Protein AF-A0A497MCC1-F1 (afdb_monomer_lite)

Radius of gyration: 17.98 Å; chains: 1; bounding box: 47×34×44 Å

Secondary structure (DSSP, 8-state):
-GGGT-EEEGGG----HHHHHIIIIIIIIIIIIIIHHHTT--HHHHHHHHT--HHHHHHHHHHHHHHH-HHHHT-SS-SSS-B-TTS-TTEEEPPPTTHHHHHHHHHHHHHHHH-----EEEEEEEEEEEETTEEEE--SSPPTT-EE-THHHHHHHHHTT-EEEEEEEEEES--S-HHHHHHHHHHHHHHH--TT-SSHHHHHHHHTS-TT---HHHHHTS------------

Sequence (234 aa):
STASGNIIDESFFKPSLTARFLARFWMRVVWGYLLAPLCRLKPETVARLRDYPVEEGARHKEAALRVSGLLQALRAFSEGGLDVVNLPYSYAALPLRDASKIADHIRRRILKETGRSVAVVISDSDKTFSIGPIHLCSRPNPMKGLVGLGLLAYIIGASLRFKARATPVAASGWTGSMDELLDICEVADRVRGYGAGRNIWEAARRFGVGLTSISWELLGRIPHYPVVLVRRVR

pLDDT: mean 94.0, std 4.27, range [59.69, 98.44]

Structure (mmCIF, N/CA/C/O backbone):
data_AF-A0A497MCC1-F1
#
_entry.id   AF-A0A497MCC1-F1
#
loop_
_atom_site.group_PDB
_atom_site.id
_atom_site.type_symbol
_atom_site.label_atom_id
_atom_site.label_alt_id
_atom_site.label_comp_id
_atom_site.label_asym_id
_atom_site.label_entity_id
_atom_site.label_seq_id
_atom_site.pdbx_PDB_ins_code
_atom_site.Cartn_x
_atom_site.Cartn_y
_atom_site.Cartn_z
_atom_site.occupancy
_atom_site.B_iso_or_equiv
_atom_site.auth_seq_id
_atom_site.auth_comp_id
_atom_site.auth_asym_id
_atom_site.auth_atom_id
_atom_site.pdbx_PDB_model_num
ATOM 1 N N . SER A 1 1 ? -7.001 9.541 -0.750 1.00 88.19 1 SER A N 1
ATOM 2 C CA . SER A 1 1 ? -6.056 10.400 -1.487 1.00 88.19 1 SER A CA 1
ATOM 3 C C . SER A 1 1 ? -6.671 11.039 -2.719 1.00 88.19 1 SER A C 1
ATOM 5 O O . SER A 1 1 ? -6.587 12.252 -2.846 1.00 88.19 1 SER A O 1
ATOM 7 N N . THR A 1 2 ? -7.345 10.280 -3.587 1.00 89.94 2 THR A N 1
ATOM 8 C CA . THR A 1 2 ? -7.969 10.817 -4.812 1.00 89.94 2 THR A CA 1
ATOM 9 C C . THR A 1 2 ? -8.971 11.940 -4.541 1.00 89.94 2 THR A C 1
ATOM 11 O O . THR A 1 2 ? -8.845 13.016 -5.109 1.00 89.94 2 THR A O 1
ATOM 14 N N . ALA A 1 3 ? -9.899 11.743 -3.596 1.00 89.88 3 ALA A N 1
ATOM 15 C CA . ALA A 1 3 ? -10.905 12.753 -3.244 1.00 89.88 3 ALA A CA 1
ATOM 16 C C . ALA A 1 3 ? -10.311 14.081 -2.731 1.00 89.88 3 ALA A C 1
ATOM 18 O O . ALA A 1 3 ? -10.955 15.116 -2.827 1.00 89.88 3 ALA A O 1
ATOM 19 N N . SER A 1 4 ? -9.088 14.064 -2.194 1.00 90.62 4 SER A N 1
ATOM 20 C CA . SER A 1 4 ? -8.388 15.264 -1.724 1.00 90.62 4 SER A CA 1
ATOM 21 C C . SER A 1 4 ? -7.427 15.841 -2.770 1.00 90.62 4 SER A C 1
ATOM 23 O O . SER A 1 4 ? -6.568 16.638 -2.408 1.00 90.62 4 SER A O 1
ATOM 25 N N . GLY A 1 5 ? -7.479 15.371 -4.024 1.00 91.56 5 GLY A N 1
ATOM 26 C CA . GLY A 1 5 ? -6.545 15.771 -5.082 1.00 91.56 5 GLY A CA 1
ATOM 27 C C . GLY A 1 5 ? -5.084 15.403 -4.801 1.00 91.56 5 GLY A C 1
ATOM 28 O O . GLY A 1 5 ? -4.182 15.969 -5.407 1.00 91.56 5 GLY A O 1
ATOM 29 N N . ASN A 1 6 ? -4.823 14.474 -3.871 1.00 94.00 6 ASN A N 1
ATOM 30 C CA . ASN A 1 6 ? -3.467 14.089 -3.467 1.00 94.00 6 ASN A CA 1
ATOM 31 C C . ASN A 1 6 ? -2.912 13.034 -4.435 1.00 94.00 6 ASN A C 1
ATOM 33 O O . ASN A 1 6 ? -2.740 11.867 -4.070 1.00 94.00 6 ASN A O 1
ATOM 37 N N . ILE A 1 7 ? -2.726 13.455 -5.683 1.00 95.31 7 ILE A N 1
ATOM 38 C CA . ILE A 1 7 ? -2.282 12.650 -6.820 1.00 95.31 7 ILE A CA 1
ATOM 39 C C . ILE A 1 7 ? -1.101 13.337 -7.512 1.00 95.31 7 ILE A C 1
ATOM 41 O O . ILE A 1 7 ? -0.982 14.560 -7.482 1.00 95.31 7 ILE A O 1
ATOM 45 N N . ILE A 1 8 ? -0.236 12.548 -8.137 1.00 95.56 8 ILE A N 1
ATOM 46 C CA . ILE A 1 8 ? 0.866 13.018 -8.984 1.00 95.56 8 ILE A CA 1
ATOM 47 C C . ILE A 1 8 ? 0.804 12.314 -10.332 1.00 95.56 8 ILE A C 1
ATOM 49 O O . ILE A 1 8 ? 0.255 11.221 -10.421 1.00 95.56 8 ILE A O 1
ATOM 53 N N . ASP A 1 9 ? 1.381 12.922 -11.361 1.00 96.19 9 ASP A N 1
ATOM 54 C CA . ASP A 1 9 ? 1.577 12.282 -12.661 1.00 96.19 9 ASP A CA 1
ATOM 55 C C . ASP A 1 9 ? 3.032 11.820 -12.789 1.00 96.19 9 ASP A C 1
ATOM 57 O O . ASP A 1 9 ? 3.965 12.629 -12.811 1.00 96.19 9 ASP A O 1
ATOM 61 N N . GLU A 1 10 ? 3.228 10.504 -12.845 1.00 96.31 10 GLU A N 1
ATOM 62 C CA . GLU A 1 10 ? 4.543 9.876 -12.920 1.00 96.31 10 GLU A CA 1
ATOM 63 C C . GLU A 1 10 ? 5.251 10.147 -14.257 1.00 96.31 10 GLU A C 1
ATOM 65 O O . GLU A 1 10 ? 6.476 10.028 -14.347 1.00 96.31 10 GLU A O 1
ATOM 70 N N . SER A 1 11 ? 4.518 10.568 -15.295 1.00 94.50 11 SER A N 1
ATOM 71 C CA . SER A 1 11 ? 5.088 10.857 -16.615 1.00 94.50 11 SER A CA 1
ATOM 72 C C . SER A 1 11 ? 6.041 12.058 -16.618 1.00 94.50 11 SER A C 1
ATOM 74 O O . SER A 1 11 ? 6.958 12.099 -17.441 1.00 94.50 11 SER A O 1
ATOM 76 N N . PHE A 1 12 ? 5.903 12.985 -15.663 1.00 94.25 12 PHE A N 1
ATOM 77 C CA . PHE A 1 12 ? 6.792 14.144 -15.526 1.00 94.25 12 PHE A CA 1
ATOM 78 C C . PHE A 1 12 ? 8.128 13.823 -14.847 1.00 94.25 12 PHE A C 1
ATOM 80 O O . PHE A 1 12 ? 9.043 14.652 -14.848 1.00 94.25 12 PHE A O 1
ATOM 87 N N . PHE A 1 13 ? 8.283 12.635 -14.258 1.00 94.81 13 PHE A N 1
ATOM 88 C CA . PHE A 1 13 ? 9.526 12.271 -13.591 1.00 94.81 13 PHE A CA 1
ATOM 89 C C . PHE A 1 13 ? 10.545 11.752 -14.599 1.00 94.81 13 PHE A C 1
ATOM 91 O O . PHE A 1 13 ? 10.345 10.739 -15.266 1.00 94.81 13 PHE A O 1
ATOM 98 N N . LYS A 1 14 ? 11.698 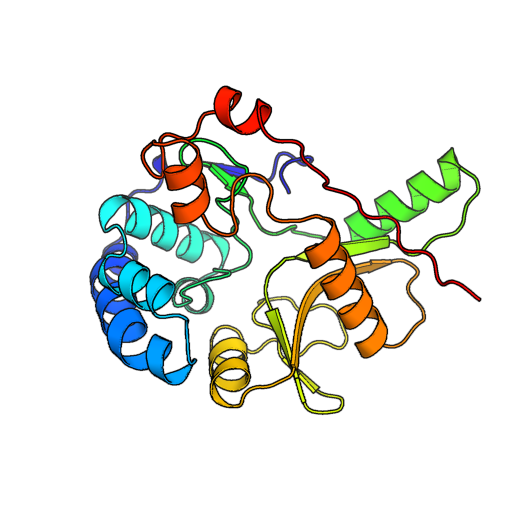12.423 -14.664 1.00 96.75 14 LYS A N 1
ATOM 99 C CA . LYS A 1 14 ? 12.877 11.920 -15.371 1.00 96.75 14 LYS A CA 1
ATOM 100 C C . LYS A 1 14 ? 13.623 10.940 -14.456 1.00 96.75 14 LYS A C 1
ATOM 102 O O . LYS A 1 14 ? 14.156 11.394 -13.442 1.00 96.75 14 LYS A O 1
ATOM 107 N N . PRO A 1 15 ? 13.713 9.638 -14.793 1.00 97.38 15 PRO A N 1
ATOM 108 C CA . PRO A 1 15 ? 14.325 8.665 -13.897 1.00 97.38 15 PRO A CA 1
ATOM 109 C C . PRO A 1 15 ? 15.820 8.914 -13.701 1.00 97.38 15 PRO A C 1
ATOM 111 O O . PRO A 1 15 ? 16.575 9.006 -14.677 1.00 97.38 15 PRO A O 1
ATOM 114 N N . SER A 1 16 ? 16.247 8.972 -12.440 1.00 98.12 16 SER A N 1
ATOM 115 C CA . SER A 1 16 ? 17.656 8.986 -12.051 1.00 98.12 16 SER A CA 1
ATOM 116 C C . SER A 1 16 ? 18.347 7.655 -12.369 1.00 98.12 16 SER A C 1
ATOM 118 O O . SER A 1 16 ? 17.707 6.637 -12.650 1.00 98.12 16 SER A O 1
ATOM 120 N N . LEU A 1 17 ? 19.681 7.636 -12.289 1.00 98.00 17 LEU A N 1
ATOM 121 C CA . LEU A 1 17 ? 20.448 6.388 -12.385 1.00 98.00 17 LEU A CA 1
ATOM 122 C C . LEU A 1 17 ? 20.017 5.385 -11.309 1.00 98.00 17 LEU A C 1
ATOM 124 O O . LEU A 1 17 ? 19.862 4.204 -11.613 1.00 98.00 17 LEU A O 1
ATOM 128 N N . THR A 1 18 ? 19.735 5.864 -10.095 1.00 98.25 18 THR A N 1
ATOM 129 C CA . THR A 1 18 ? 19.208 5.045 -8.999 1.00 98.25 18 THR A CA 1
ATOM 130 C C . THR A 1 18 ? 17.871 4.421 -9.377 1.00 98.25 18 THR A C 1
ATOM 132 O O . THR A 1 18 ? 17.723 3.208 -9.284 1.00 98.25 18 THR A O 1
ATOM 135 N N . ALA A 1 19 ? 16.913 5.204 -9.875 1.00 98.06 19 ALA A N 1
ATOM 136 C CA . ALA A 1 19 ? 15.605 4.685 -10.268 1.00 98.06 19 ALA A CA 1
ATOM 137 C C . ALA A 1 19 ? 15.694 3.656 -11.411 1.00 98.06 19 ALA A C 1
ATOM 139 O O . ALA A 1 19 ? 15.033 2.616 -11.373 1.00 98.06 19 ALA A O 1
ATOM 140 N N . ARG A 1 20 ? 16.572 3.893 -12.395 1.00 98.38 20 ARG A N 1
ATOM 141 C CA . ARG A 1 20 ? 16.844 2.940 -13.484 1.00 98.38 20 ARG A CA 1
ATOM 142 C C . ARG A 1 20 ? 17.487 1.654 -12.977 1.00 98.38 20 ARG A C 1
ATOM 144 O O . ARG A 1 20 ? 17.099 0.575 -13.421 1.00 98.38 20 ARG A O 1
ATOM 151 N N . PHE A 1 21 ? 18.441 1.751 -12.052 1.00 98.38 21 PHE A N 1
ATOM 152 C CA . PHE A 1 21 ? 19.036 0.587 -11.396 1.00 98.38 21 PHE A CA 1
ATOM 153 C C . PHE A 1 21 ? 17.978 -0.205 -10.624 1.00 98.38 21 PHE A C 1
ATOM 155 O O . PHE A 1 21 ? 17.905 -1.428 -10.756 1.00 98.38 21 PHE A O 1
ATOM 162 N N . LEU A 1 22 ? 17.114 0.490 -9.877 1.00 98.12 22 LEU A N 1
ATOM 163 C CA . LEU A 1 22 ? 16.034 -0.145 -9.137 1.00 98.12 22 LEU A CA 1
ATOM 164 C C . LEU A 1 22 ? 15.091 -0.906 -10.082 1.00 98.12 22 LEU A C 1
ATOM 166 O O . LEU A 1 22 ? 14.810 -2.078 -9.856 1.00 98.12 22 LEU A O 1
ATOM 170 N N . ALA A 1 23 ? 14.654 -0.294 -11.181 1.00 97.69 23 ALA A N 1
ATOM 171 C CA . ALA A 1 23 ? 13.762 -0.952 -12.134 1.00 97.69 23 ALA A CA 1
ATOM 172 C C . ALA A 1 23 ? 14.428 -2.119 -12.891 1.00 97.69 23 ALA A C 1
ATOM 174 O O . ALA A 1 23 ? 13.820 -3.176 -13.047 1.00 97.69 23 ALA A O 1
ATOM 175 N N . ARG A 1 24 ? 15.675 -1.956 -13.358 1.00 97.75 24 ARG A N 1
ATOM 176 C CA . ARG A 1 24 ? 16.349 -2.952 -14.214 1.00 97.75 24 ARG A CA 1
ATOM 177 C C . ARG A 1 24 ? 16.967 -4.104 -13.439 1.00 97.75 24 ARG A C 1
ATOM 179 O O . ARG A 1 24 ? 16.843 -5.243 -13.868 1.00 97.75 24 ARG A O 1
ATOM 186 N N . PHE A 1 25 ? 17.655 -3.813 -12.341 1.00 98.00 25 PHE A N 1
ATOM 187 C CA . PHE A 1 25 ? 18.418 -4.813 -11.599 1.00 98.00 25 PHE A CA 1
ATOM 188 C C . PHE A 1 25 ? 17.693 -5.229 -10.326 1.00 98.00 25 PHE A C 1
ATOM 190 O O . PHE A 1 25 ? 17.399 -6.406 -10.135 1.00 98.00 25 PHE A O 1
ATOM 197 N N . TRP A 1 26 ? 17.347 -4.274 -9.464 1.00 98.00 26 TRP A N 1
ATOM 198 C CA . TRP A 1 26 ? 16.754 -4.602 -8.169 1.00 98.00 26 TRP A 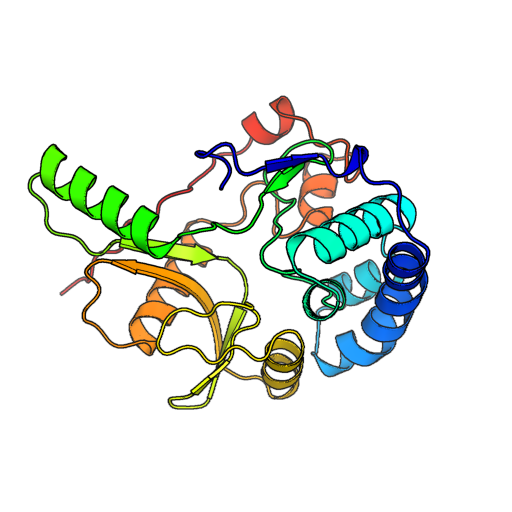CA 1
ATOM 199 C C . TRP A 1 26 ? 15.403 -5.320 -8.310 1.00 98.00 26 TRP A C 1
ATOM 201 O O . TRP A 1 26 ? 15.185 -6.348 -7.677 1.00 98.00 26 TRP A O 1
ATOM 211 N N . MET A 1 27 ? 14.514 -4.839 -9.181 1.00 97.94 27 MET A N 1
ATOM 212 C CA . MET A 1 27 ? 13.207 -5.467 -9.400 1.00 97.94 27 MET A CA 1
ATOM 213 C C . MET A 1 27 ? 13.309 -6.791 -10.170 1.00 97.94 27 MET A C 1
ATOM 215 O O . MET A 1 27 ? 12.803 -7.815 -9.707 1.00 97.94 27 MET A O 1
ATOM 219 N N . ARG A 1 28 ? 14.005 -6.804 -11.314 1.00 98.00 28 ARG A N 1
ATOM 220 C CA . ARG A 1 28 ? 14.070 -7.998 -12.175 1.00 98.00 28 ARG A CA 1
ATOM 221 C C . ARG A 1 28 ? 14.945 -9.114 -11.620 1.00 98.00 28 ARG A C 1
ATOM 223 O O . ARG A 1 28 ? 14.598 -10.282 -11.776 1.00 98.00 28 ARG A O 1
ATOM 230 N N . VAL A 1 29 ? 16.054 -8.766 -10.967 1.00 97.69 29 VAL A N 1
ATOM 231 C CA . VAL A 1 29 ? 17.048 -9.730 -10.477 1.00 97.69 29 VAL A CA 1
ATOM 232 C C . VAL A 1 29 ? 16.830 -10.020 -8.998 1.00 97.69 29 VAL A C 1
ATOM 234 O O . VAL A 1 29 ? 16.439 -11.132 -8.644 1.00 97.69 29 VAL A O 1
ATOM 237 N N . VAL A 1 30 ? 17.030 -9.024 -8.129 1.00 97.81 30 VAL A N 1
ATOM 238 C CA . VAL A 1 30 ? 16.993 -9.238 -6.672 1.00 97.81 30 VAL A CA 1
ATOM 239 C C . VAL A 1 30 ? 15.593 -9.652 -6.222 1.00 97.81 30 VAL A C 1
ATOM 241 O O . VAL A 1 30 ? 15.423 -10.698 -5.598 1.00 97.81 30 VAL A O 1
ATOM 244 N N . TRP A 1 31 ? 14.562 -8.896 -6.592 1.00 97.69 31 TRP A N 1
ATOM 245 C CA . TRP A 1 31 ? 13.188 -9.290 -6.304 1.00 97.69 31 TRP A CA 1
ATOM 246 C C . TRP A 1 31 ? 12.758 -10.515 -7.104 1.00 97.69 31 TRP A C 1
ATOM 248 O O . TRP A 1 31 ? 12.278 -11.473 -6.506 1.00 97.69 31 TRP A O 1
ATOM 258 N N . GLY A 1 32 ? 12.961 -10.524 -8.422 1.00 97.12 32 GLY A N 1
ATOM 259 C CA . GLY A 1 32 ? 12.492 -11.601 -9.297 1.00 97.12 32 GLY A CA 1
ATOM 260 C C . GLY A 1 32 ? 13.069 -12.996 -9.008 1.00 97.12 32 GLY A C 1
ATOM 261 O O . GLY A 1 32 ? 12.377 -13.992 -9.234 1.00 97.12 32 GLY A O 1
ATOM 262 N N . TYR A 1 33 ? 14.301 -13.110 -8.505 1.00 97.00 33 TYR A N 1
ATOM 263 C CA . TYR A 1 33 ? 14.961 -14.410 -8.307 1.00 97.00 33 TYR A CA 1
ATOM 264 C C . TYR A 1 33 ? 15.328 -14.731 -6.859 1.00 97.00 33 TYR A C 1
ATOM 266 O O . TYR A 1 33 ? 15.400 -15.912 -6.532 1.00 97.00 33 TYR A O 1
ATOM 274 N N . LEU A 1 34 ? 15.509 -13.734 -5.986 1.00 96.94 34 LEU A N 1
ATOM 275 C CA . LEU A 1 34 ? 15.896 -13.970 -4.591 1.00 96.94 34 LEU A CA 1
ATOM 276 C C . LEU A 1 34 ? 14.745 -13.694 -3.618 1.00 96.94 34 LEU A C 1
ATOM 278 O O . LEU A 1 34 ? 14.273 -14.603 -2.933 1.00 96.94 34 LEU A O 1
ATOM 282 N N . LEU A 1 35 ? 14.264 -12.448 -3.562 1.00 97.00 35 LEU A N 1
ATOM 283 C CA . LEU A 1 35 ? 13.290 -12.047 -2.542 1.00 97.00 35 LEU A CA 1
ATOM 284 C C . LEU A 1 35 ? 11.895 -12.609 -2.812 1.00 97.00 35 LEU A C 1
ATOM 286 O O . LEU A 1 35 ? 11.200 -12.956 -1.861 1.00 97.00 35 LEU A O 1
ATOM 290 N N . ALA A 1 36 ? 11.468 -12.727 -4.072 1.00 96.06 36 ALA A N 1
ATOM 291 C CA . ALA A 1 36 ? 10.142 -13.250 -4.382 1.00 96.06 36 ALA A CA 1
ATOM 292 C C . ALA A 1 36 ? 9.983 -14.735 -3.997 1.00 96.06 36 ALA A C 1
ATOM 294 O O . ALA A 1 36 ? 8.991 -15.049 -3.334 1.00 96.06 36 ALA A O 1
ATOM 295 N N . PRO A 1 37 ? 10.939 -15.642 -4.297 1.00 94.19 37 PRO A N 1
ATOM 296 C CA . PRO A 1 37 ? 10.911 -17.003 -3.757 1.00 94.19 37 PRO A CA 1
ATOM 297 C C . PRO A 1 37 ? 10.997 -17.051 -2.228 1.00 94.19 37 PRO A C 1
ATOM 299 O O . PRO A 1 37 ? 10.215 -17.766 -1.602 1.00 94.19 37 PRO A O 1
ATOM 302 N N . LEU A 1 38 ? 11.874 -16.244 -1.616 1.00 96.25 38 LEU A N 1
ATOM 303 C CA . LEU A 1 38 ? 12.006 -16.157 -0.155 1.00 96.25 38 LEU A CA 1
ATOM 304 C C . LEU A 1 38 ? 10.686 -15.743 0.519 1.00 96.25 38 LEU A C 1
ATOM 306 O O . LEU A 1 38 ? 10.278 -16.326 1.523 1.00 96.25 38 LEU A O 1
ATOM 310 N N . CYS A 1 39 ? 9.991 -14.767 -0.065 1.00 95.62 39 CYS A N 1
ATOM 311 C CA . CYS A 1 39 ? 8.684 -14.286 0.386 1.00 95.62 39 CYS A CA 1
ATOM 312 C C . CYS A 1 39 ? 7.519 -15.158 -0.109 1.00 95.62 39 CYS A C 1
ATOM 314 O O . CYS A 1 39 ? 6.364 -14.826 0.148 1.00 95.62 39 CYS A O 1
ATOM 316 N N . ARG A 1 40 ? 7.803 -16.260 -0.820 1.00 92.88 40 ARG A N 1
ATOM 317 C CA . ARG A 1 40 ? 6.818 -17.223 -1.339 1.00 92.88 40 ARG A CA 1
ATOM 318 C C . ARG A 1 40 ? 5.734 -16.558 -2.193 1.00 92.88 40 ARG A C 1
ATOM 320 O O . ARG A 1 40 ? 4.551 -16.882 -2.084 1.00 92.88 40 ARG A O 1
ATOM 327 N N . LEU A 1 41 ? 6.134 -15.595 -3.021 1.00 94.19 41 LEU A N 1
ATOM 328 C CA . LEU A 1 41 ? 5.209 -14.916 -3.922 1.00 94.19 41 LEU A CA 1
ATOM 329 C C . LEU A 1 41 ? 4.672 -15.887 -4.972 1.00 94.19 41 LEU A C 1
ATOM 331 O O . LEU A 1 41 ? 5.337 -16.848 -5.357 1.00 94.19 41 LEU A O 1
ATOM 335 N N . LYS A 1 42 ? 3.459 -15.608 -5.457 1.00 93.75 42 LYS A N 1
ATOM 336 C CA . LYS A 1 42 ? 2.825 -16.425 -6.493 1.00 93.75 42 LYS A CA 1
ATOM 337 C C . LYS A 1 42 ? 3.672 -16.447 -7.774 1.00 93.75 42 LYS A C 1
ATOM 339 O O . LYS A 1 42 ? 4.278 -15.417 -8.093 1.00 93.75 42 LYS A O 1
ATOM 344 N N . PRO A 1 43 ? 3.675 -17.554 -8.540 1.00 95.19 43 PRO A N 1
ATOM 345 C CA . PRO A 1 43 ? 4.443 -17.657 -9.780 1.00 95.19 43 PRO A CA 1
ATOM 346 C C . PRO A 1 43 ? 4.171 -16.515 -10.765 1.00 95.19 43 PRO A C 1
ATOM 348 O O . PRO A 1 43 ? 5.103 -15.988 -11.369 1.00 95.19 43 PRO A O 1
ATOM 351 N N . GLU A 1 44 ? 2.921 -16.056 -10.871 1.00 93.94 44 GLU A N 1
ATOM 352 C CA . GLU A 1 44 ? 2.556 -14.948 -11.758 1.00 93.94 44 GLU A CA 1
ATOM 353 C C . GLU A 1 44 ? 3.194 -13.631 -11.305 1.00 93.94 44 GLU A C 1
ATOM 355 O O . GLU A 1 44 ? 3.635 -12.830 -12.129 1.00 93.94 44 GLU A O 1
ATOM 360 N N . THR A 1 45 ? 3.278 -13.404 -9.992 1.00 93.94 45 THR A N 1
ATOM 361 C CA . THR A 1 45 ? 3.952 -12.235 -9.417 1.00 93.94 45 THR A CA 1
ATOM 362 C C . THR A 1 45 ? 5.459 -12.309 -9.640 1.00 93.94 45 THR A C 1
ATOM 364 O O . THR A 1 45 ? 6.067 -11.309 -10.007 1.00 93.94 45 THR A O 1
ATOM 367 N N . VAL A 1 46 ? 6.063 -13.489 -9.472 1.00 96.25 46 VAL A N 1
ATOM 368 C CA . VAL A 1 46 ? 7.488 -13.715 -9.759 1.00 96.25 46 VAL A CA 1
ATOM 369 C C . VAL A 1 46 ? 7.795 -13.403 -11.227 1.00 96.25 46 VAL A C 1
ATOM 371 O O . VAL A 1 46 ? 8.736 -12.665 -11.509 1.00 96.25 46 VAL A O 1
ATOM 374 N N . ALA A 1 47 ? 6.978 -13.905 -12.158 1.00 96.25 47 ALA A N 1
ATOM 375 C CA . ALA A 1 47 ? 7.132 -13.636 -13.586 1.00 96.25 47 ALA A CA 1
ATOM 376 C C . ALA A 1 47 ? 7.036 -12.133 -13.900 1.00 96.25 47 ALA A C 1
ATOM 378 O O . ALA A 1 47 ? 7.908 -11.596 -14.577 1.00 96.25 47 ALA A O 1
ATOM 379 N N . ARG A 1 48 ? 6.045 -11.430 -13.330 1.00 95.12 48 ARG A N 1
ATOM 380 C CA . ARG A 1 48 ? 5.896 -9.968 -13.477 1.00 95.12 48 ARG A CA 1
ATOM 381 C C . ARG A 1 48 ? 7.088 -9.185 -12.932 1.00 95.12 48 ARG A C 1
ATOM 383 O O . ARG A 1 48 ? 7.455 -8.173 -13.511 1.00 95.12 48 ARG A O 1
ATOM 390 N N . LEU A 1 49 ? 7.688 -9.629 -11.826 1.00 96.62 49 LEU A N 1
ATOM 391 C CA . LEU A 1 49 ? 8.884 -8.987 -11.278 1.00 96.62 49 LEU A CA 1
ATOM 392 C C . LEU A 1 49 ? 10.091 -9.190 -12.194 1.00 96.62 49 LEU A C 1
ATOM 394 O O . LEU A 1 49 ? 10.828 -8.244 -12.444 1.00 96.62 49 LEU A O 1
ATOM 398 N N . ARG A 1 50 ? 10.274 -10.393 -12.747 1.00 96.88 50 ARG A N 1
ATOM 399 C CA . ARG A 1 50 ? 11.353 -10.679 -13.709 1.00 96.88 50 ARG A CA 1
ATOM 400 C C . ARG A 1 50 ? 11.198 -9.891 -15.009 1.00 96.88 50 ARG A C 1
ATOM 402 O O . ARG A 1 50 ? 12.200 -9.460 -15.572 1.00 96.88 50 ARG A O 1
ATOM 409 N N . ASP A 1 51 ? 9.958 -9.650 -15.426 1.00 95.94 51 ASP A N 1
ATOM 410 C CA . ASP A 1 51 ? 9.601 -8.831 -16.588 1.00 95.94 51 ASP A CA 1
ATOM 411 C C . ASP A 1 51 ? 9.157 -7.402 -16.208 1.00 95.94 51 ASP A C 1
ATOM 413 O O . ASP A 1 51 ? 8.349 -6.768 -16.882 1.00 95.94 51 ASP A O 1
ATOM 417 N N . TYR A 1 52 ? 9.666 -6.863 -15.093 1.00 96.88 52 TYR A N 1
ATOM 418 C CA . TYR A 1 52 ? 9.249 -5.547 -14.599 1.00 96.88 52 TYR A CA 1
ATOM 419 C C . TYR A 1 52 ? 9.490 -4.452 -15.658 1.00 96.88 52 TYR A C 1
ATOM 421 O O . TYR A 1 52 ? 10.602 -4.390 -16.191 1.00 96.88 52 TYR A O 1
ATOM 429 N N . PRO A 1 53 ? 8.515 -3.586 -15.991 1.00 95.06 53 PRO A N 1
ATOM 430 C CA . PRO A 1 53 ? 8.646 -2.617 -17.080 1.00 95.06 53 PRO A CA 1
ATOM 431 C C . PRO A 1 53 ? 9.767 -1.620 -16.778 1.00 95.06 53 PRO A C 1
ATOM 433 O O . PRO A 1 53 ? 9.789 -0.988 -15.726 1.00 95.06 53 PRO A O 1
ATOM 436 N N . VAL A 1 54 ? 10.738 -1.497 -17.682 1.00 95.69 54 VAL A N 1
ATOM 437 C CA . VAL A 1 54 ? 11.956 -0.726 -17.401 1.00 95.69 54 VAL A CA 1
ATOM 438 C C . VAL A 1 54 ? 11.691 0.773 -17.373 1.00 95.69 54 VAL A C 1
ATOM 440 O O . VAL A 1 54 ? 12.188 1.445 -16.474 1.00 95.69 54 VAL A O 1
ATOM 443 N N . GLU A 1 55 ? 10.942 1.297 -18.340 1.00 95.44 55 GLU A N 1
ATOM 444 C CA . GLU A 1 55 ? 10.744 2.741 -18.483 1.00 95.44 55 GLU A CA 1
ATOM 445 C C . GLU A 1 55 ? 9.690 3.250 -17.496 1.00 95.44 55 GLU A C 1
ATOM 447 O O . GLU A 1 55 ? 9.992 4.098 -16.654 1.00 95.44 55 GLU A O 1
ATOM 452 N N . GLU A 1 56 ? 8.485 2.677 -17.520 1.00 94.88 56 GLU A N 1
ATOM 453 C CA . GLU A 1 56 ? 7.403 2.999 -16.585 1.00 94.88 56 GLU A CA 1
ATOM 454 C C . GLU A 1 56 ? 7.826 2.695 -15.149 1.00 94.88 56 GLU A C 1
ATOM 456 O O . GLU A 1 56 ? 7.669 3.521 -14.252 1.00 94.88 56 GLU A O 1
ATOM 461 N N . GLY A 1 57 ? 8.450 1.536 -14.936 1.00 95.81 57 GLY A N 1
ATOM 462 C CA . GLY A 1 57 ? 8.929 1.143 -13.625 1.00 95.81 57 GLY A CA 1
ATOM 463 C C . GLY A 1 57 ? 10.034 2.052 -13.100 1.00 95.81 57 GLY A C 1
ATOM 464 O O . GLY A 1 57 ? 10.057 2.317 -11.903 1.00 95.81 57 GLY A O 1
ATOM 465 N N . ALA A 1 58 ? 10.922 2.582 -13.948 1.00 97.56 58 ALA A N 1
ATOM 466 C CA . ALA A 1 58 ? 11.918 3.558 -13.509 1.00 97.56 58 ALA A CA 1
ATOM 467 C C . ALA A 1 58 ? 11.281 4.908 -13.145 1.00 97.56 58 ALA A C 1
ATOM 469 O O . ALA A 1 58 ? 11.730 5.541 -12.193 1.00 97.56 58 ALA A O 1
ATOM 470 N N . ARG A 1 59 ? 10.224 5.345 -13.841 1.00 97.19 59 ARG A N 1
ATOM 471 C CA . ARG A 1 59 ? 9.466 6.548 -13.444 1.00 97.19 59 ARG A CA 1
ATOM 472 C C . ARG A 1 59 ? 8.771 6.352 -12.101 1.00 97.19 59 ARG A C 1
ATOM 474 O O . ARG A 1 59 ? 8.916 7.201 -11.225 1.00 97.19 59 ARG A O 1
ATOM 481 N N . HIS A 1 60 ? 8.135 5.199 -11.899 1.00 96.38 60 HIS A N 1
ATOM 482 C CA . HIS A 1 60 ? 7.525 4.843 -10.618 1.00 96.38 60 HIS A CA 1
ATOM 483 C C . HIS A 1 60 ? 8.561 4.797 -9.482 1.00 96.38 60 HIS A C 1
ATOM 485 O O . HIS A 1 60 ? 8.362 5.389 -8.423 1.00 96.38 60 HIS A O 1
ATOM 491 N N . LYS A 1 61 ? 9.736 4.188 -9.716 1.00 97.38 61 LYS A N 1
ATOM 492 C CA . LYS A 1 61 ? 10.840 4.182 -8.739 1.00 97.38 61 LYS A CA 1
ATOM 493 C C . LYS A 1 61 ? 11.353 5.585 -8.430 1.00 97.38 61 LYS A C 1
ATOM 495 O O . LYS A 1 61 ? 11.666 5.871 -7.278 1.00 97.38 61 LYS A O 1
ATOM 500 N N . GLU A 1 62 ? 11.431 6.468 -9.421 1.00 97.75 62 GLU A N 1
ATOM 501 C CA . GLU A 1 62 ? 11.801 7.870 -9.211 1.00 97.75 62 GLU A CA 1
ATOM 502 C C . GLU A 1 62 ? 10.755 8.608 -8.360 1.00 97.75 62 GLU A C 1
ATOM 504 O O . GLU A 1 62 ? 11.122 9.335 -7.434 1.00 97.75 62 GLU A O 1
ATOM 509 N N . ALA A 1 63 ? 9.462 8.387 -8.619 1.00 96.12 63 ALA A N 1
ATOM 510 C CA . ALA A 1 63 ? 8.379 8.937 -7.810 1.00 96.12 63 ALA A CA 1
ATOM 511 C C . ALA A 1 63 ? 8.454 8.431 -6.357 1.00 96.12 63 ALA A C 1
ATOM 513 O O . ALA A 1 63 ? 8.471 9.236 -5.424 1.00 96.12 63 ALA A O 1
ATOM 514 N N . ALA A 1 64 ? 8.606 7.119 -6.153 1.00 95.31 64 ALA A N 1
ATOM 515 C CA . ALA A 1 64 ? 8.757 6.516 -4.830 1.00 95.31 64 ALA A CA 1
ATOM 516 C C . ALA A 1 64 ? 9.982 7.052 -4.070 1.00 95.31 64 ALA A C 1
ATOM 518 O O . ALA A 1 64 ? 9.873 7.394 -2.890 1.00 95.31 64 ALA A O 1
ATOM 519 N N . LEU A 1 65 ? 11.128 7.202 -4.748 1.00 95.94 65 LEU A N 1
ATOM 520 C CA . LEU A 1 65 ? 12.341 7.791 -4.172 1.00 95.94 65 LEU A CA 1
ATOM 521 C C . LEU A 1 65 ? 12.092 9.208 -3.648 1.00 95.94 65 LEU A C 1
ATOM 523 O O . LEU A 1 65 ? 12.509 9.527 -2.536 1.00 95.94 65 LEU A O 1
ATOM 527 N N . ARG A 1 66 ?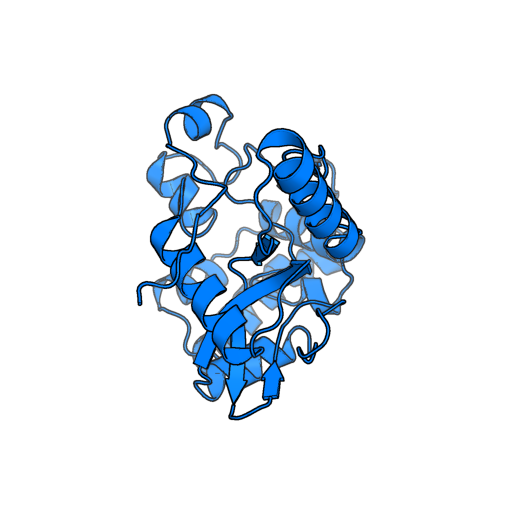 11.400 10.047 -4.424 1.00 94.31 66 ARG A N 1
ATOM 528 C CA . ARG A 1 66 ? 11.139 11.448 -4.063 1.00 94.31 66 ARG A CA 1
ATOM 529 C C . ARG A 1 66 ? 10.082 11.602 -2.978 1.00 94.31 66 ARG A C 1
ATOM 531 O O . ARG A 1 66 ? 10.198 12.492 -2.144 1.00 94.31 66 ARG A O 1
ATOM 538 N N . VAL A 1 67 ? 9.052 10.760 -2.997 1.00 90.56 67 VAL A N 1
ATOM 539 C CA . VAL A 1 67 ? 7.926 10.846 -2.056 1.00 90.56 67 VAL A CA 1
ATOM 540 C C . VAL A 1 67 ? 8.270 10.197 -0.718 1.00 90.56 67 VAL A C 1
ATOM 542 O O . VAL A 1 67 ? 7.916 10.731 0.329 1.00 90.56 67 VAL A O 1
ATOM 545 N N . SER A 1 68 ? 8.926 9.036 -0.750 1.00 89.38 68 SER A N 1
ATOM 546 C CA . SER A 1 68 ? 9.020 8.133 0.405 1.00 89.38 68 SER A CA 1
ATOM 547 C C . SER A 1 68 ? 10.444 7.672 0.729 1.00 89.38 68 SER A C 1
ATOM 549 O O . SER A 1 68 ? 10.657 6.985 1.731 1.00 89.38 68 SER A O 1
ATOM 551 N N . GLY A 1 69 ? 11.428 8.057 -0.086 1.00 92.62 69 GLY A N 1
ATOM 552 C CA . GLY A 1 69 ? 12.836 7.743 0.127 1.00 92.62 69 GLY A CA 1
ATOM 553 C C . GLY A 1 69 ? 13.247 6.340 -0.323 1.00 92.62 69 GLY A C 1
ATOM 554 O O . GLY A 1 69 ? 12.438 5.487 -0.697 1.00 92.62 69 GLY A O 1
ATOM 555 N N . LEU A 1 70 ? 14.557 6.091 -0.266 1.00 93.12 70 LEU A N 1
ATOM 556 C CA . LEU A 1 70 ? 15.183 4.878 -0.801 1.00 93.12 70 LEU A CA 1
ATOM 557 C C . LEU A 1 70 ? 14.639 3.587 -0.183 1.00 93.12 70 LEU A C 1
ATOM 559 O O . LEU A 1 70 ? 14.331 2.651 -0.913 1.00 93.12 70 LEU A O 1
ATOM 563 N N . LEU A 1 71 ? 14.472 3.536 1.141 1.00 90.94 71 LEU A N 1
ATOM 564 C CA . LEU A 1 71 ? 14.009 2.321 1.823 1.00 90.94 71 LEU A CA 1
ATOM 565 C C . LEU A 1 71 ? 12.621 1.867 1.353 1.00 90.94 71 LEU A C 1
ATOM 567 O O . LEU A 1 71 ? 12.342 0.668 1.326 1.00 90.94 71 LEU A O 1
ATOM 571 N N . GLN A 1 72 ? 11.762 2.813 0.974 1.00 91.25 72 GLN A N 1
ATOM 572 C CA . GLN A 1 72 ? 10.431 2.520 0.452 1.00 91.25 72 GLN A CA 1
ATOM 573 C C . GLN A 1 72 ? 10.480 2.181 -1.045 1.00 91.25 72 GLN A C 1
ATOM 575 O O . GLN A 1 72 ? 9.810 1.241 -1.463 1.00 91.25 72 GLN A O 1
ATOM 580 N N . ALA A 1 73 ? 11.348 2.838 -1.821 1.00 94.88 73 ALA A N 1
ATOM 581 C CA . ALA A 1 73 ? 11.564 2.535 -3.241 1.00 94.88 73 ALA A CA 1
ATOM 582 C C . ALA A 1 73 ? 12.217 1.157 -3.498 1.00 94.88 73 ALA A C 1
ATOM 584 O O . ALA A 1 73 ? 12.089 0.574 -4.578 1.00 94.88 73 ALA A O 1
ATOM 585 N N . LEU A 1 74 ? 12.911 0.587 -2.505 1.00 94.94 74 LEU A N 1
ATOM 586 C CA . LEU A 1 74 ? 13.427 -0.787 -2.564 1.00 94.94 74 LEU A CA 1
ATOM 587 C C . LEU A 1 74 ? 12.314 -1.845 -2.509 1.00 94.94 74 LEU A C 1
ATOM 589 O O . LEU A 1 74 ? 12.579 -3.036 -2.671 1.00 94.94 74 LEU A O 1
ATOM 593 N N . ARG A 1 75 ? 11.064 -1.478 -2.253 1.00 93.38 75 ARG A N 1
ATOM 594 C CA . ARG A 1 75 ? 9.985 -2.459 -2.142 1.00 93.38 75 ARG A CA 1
ATOM 595 C C . ARG A 1 75 ? 9.462 -2.847 -3.520 1.00 93.38 75 ARG A C 1
ATOM 597 O O . ARG A 1 75 ? 9.504 -2.058 -4.453 1.00 93.38 75 ARG A O 1
ATOM 604 N N . ALA A 1 76 ? 8.963 -4.073 -3.652 1.00 90.12 76 ALA A N 1
ATOM 605 C CA . ALA A 1 76 ? 8.264 -4.494 -4.866 1.00 90.12 76 ALA A CA 1
ATOM 606 C C . ALA A 1 76 ? 6.792 -4.068 -4.895 1.00 90.12 76 ALA A C 1
ATOM 608 O O . ALA A 1 76 ? 6.179 -4.021 -5.956 1.00 90.12 76 ALA A O 1
ATOM 609 N N . PHE A 1 77 ? 6.232 -3.793 -3.720 1.00 86.88 77 PHE A N 1
ATOM 610 C CA . PHE A 1 77 ? 4.840 -3.418 -3.515 1.00 86.88 77 PHE A CA 1
ATOM 611 C C . PHE A 1 77 ? 4.801 -2.321 -2.464 1.00 86.88 77 PHE A C 1
ATOM 613 O O . PHE A 1 77 ? 5.689 -2.282 -1.604 1.00 86.88 77 PHE A O 1
ATOM 620 N N . SER A 1 78 ? 3.728 -1.523 -2.435 1.00 77.06 78 SER A N 1
ATOM 621 C CA . SER A 1 78 ? 3.463 -0.653 -1.284 1.00 77.06 78 SER A CA 1
ATOM 622 C C . SER A 1 78 ? 4.634 0.322 -1.056 1.00 77.06 78 SER A C 1
ATOM 624 O O . SER A 1 78 ? 5.184 0.413 0.039 1.00 77.06 78 SER A O 1
ATOM 626 N N . GLU A 1 79 ? 5.106 0.989 -2.115 1.00 88.19 79 GLU A N 1
ATOM 627 C CA . GLU A 1 79 ? 6.334 1.809 -2.131 1.00 88.19 79 GLU A CA 1
ATOM 628 C C . GLU A 1 79 ? 6.168 3.136 -1.368 1.00 88.19 79 GLU A C 1
ATOM 630 O O . GLU A 1 79 ? 6.297 4.222 -1.919 1.00 88.19 79 GLU A O 1
ATOM 635 N N . GLY A 1 80 ? 5.830 3.058 -0.079 1.00 82.31 80 GLY A N 1
ATOM 636 C CA . GLY A 1 80 ? 5.436 4.198 0.748 1.00 82.31 80 GLY A CA 1
ATOM 637 C C . GLY A 1 80 ? 3.943 4.533 0.683 1.00 82.31 80 GLY A C 1
ATOM 638 O O . GLY A 1 80 ? 3.538 5.611 1.109 1.00 82.31 80 GLY A O 1
ATOM 639 N N . GLY A 1 81 ? 3.113 3.611 0.185 1.00 85.25 81 GLY A N 1
ATOM 640 C CA . GLY A 1 81 ? 1.671 3.820 0.013 1.00 85.25 81 GLY A CA 1
ATOM 641 C C . GLY A 1 81 ? 1.314 4.654 -1.220 1.00 85.25 81 GLY A C 1
ATOM 642 O O . GLY A 1 81 ? 0.255 5.280 -1.234 1.00 85.25 81 GLY A O 1
ATOM 643 N N . LEU A 1 82 ? 2.210 4.701 -2.216 1.00 90.62 82 LEU A N 1
ATOM 644 C CA . LEU A 1 82 ? 1.846 5.093 -3.574 1.00 90.62 82 LEU A CA 1
ATOM 645 C C . LEU A 1 82 ? 0.955 4.014 -4.189 1.00 90.62 82 LEU A C 1
ATOM 647 O O . LEU A 1 82 ? 1.305 2.833 -4.154 1.00 90.62 82 LEU A O 1
ATOM 651 N N . ASP A 1 83 ? -0.163 4.437 -4.767 1.00 90.44 83 ASP A N 1
ATOM 652 C CA . ASP A 1 83 ? -1.102 3.548 -5.446 1.00 90.44 83 ASP A CA 1
ATOM 653 C C . ASP A 1 83 ? -1.354 4.037 -6.873 1.00 90.44 83 ASP A C 1
ATOM 655 O O . ASP A 1 83 ? -1.787 5.167 -7.092 1.00 90.44 83 ASP A O 1
ATOM 659 N N . VAL A 1 84 ? -1.057 3.176 -7.840 1.00 91.38 84 VAL A N 1
ATOM 660 C CA . VAL A 1 84 ? -1.253 3.415 -9.279 1.00 91.38 84 VAL A CA 1
ATOM 661 C C . VAL A 1 84 ? -2.518 2.729 -9.802 1.00 91.38 84 VAL A C 1
ATOM 663 O O . VAL A 1 84 ? -2.880 2.872 -10.965 1.00 91.38 84 VAL A O 1
ATOM 666 N N . VAL A 1 85 ? -3.196 1.938 -8.967 1.00 87.19 85 VAL A N 1
ATOM 667 C CA . VAL A 1 85 ? -4.417 1.228 -9.345 1.00 87.19 85 VAL A CA 1
ATOM 668 C C . VAL A 1 85 ? -5.622 2.144 -9.130 1.00 87.19 85 VAL A C 1
ATOM 670 O O . VAL A 1 85 ? -5.672 2.942 -8.200 1.00 87.19 85 VAL A O 1
ATOM 673 N N . ASN A 1 86 ? -6.633 2.018 -9.994 1.00 88.31 86 ASN A N 1
ATOM 674 C CA . ASN A 1 86 ? -7.843 2.854 -9.984 1.00 88.31 86 ASN A CA 1
ATOM 675 C C . ASN A 1 86 ? -7.577 4.356 -10.224 1.00 88.31 86 ASN A C 1
ATOM 677 O O . ASN A 1 86 ? -8.430 5.194 -9.925 1.00 88.31 86 ASN A O 1
ATOM 681 N N . LEU A 1 87 ? -6.427 4.684 -10.813 1.00 91.50 87 LEU A N 1
ATOM 682 C CA . LEU A 1 87 ? -6.124 5.972 -11.424 1.00 91.50 87 LEU A CA 1
ATOM 683 C C . LEU A 1 87 ? -5.728 5.759 -12.889 1.00 91.50 87 LEU A C 1
ATOM 685 O O . LEU A 1 87 ? -5.236 4.683 -13.234 1.00 91.50 87 LEU A O 1
ATOM 689 N N . PRO A 1 88 ? -6.001 6.726 -13.777 1.00 93.06 88 PRO A N 1
ATOM 690 C CA . PRO A 1 88 ? -5.707 6.558 -15.187 1.00 93.06 88 PRO A CA 1
ATOM 691 C C . PRO A 1 88 ? -4.283 6.975 -15.534 1.00 93.06 88 PRO A C 1
ATOM 693 O O . PRO A 1 88 ? -3.613 7.697 -14.798 1.00 93.06 88 PRO A O 1
ATOM 696 N N . TYR A 1 89 ? -3.864 6.586 -16.729 1.00 95.06 89 TYR A N 1
ATOM 697 C CA . TYR A 1 89 ? -2.598 6.964 -17.331 1.00 95.06 89 TYR A CA 1
ATOM 698 C C . TYR A 1 89 ? -1.412 6.622 -16.425 1.00 95.06 89 TYR A C 1
ATOM 700 O O . TYR A 1 89 ? -1.248 5.473 -16.031 1.00 95.06 89 TYR A O 1
ATOM 708 N N . SER A 1 90 ? -0.577 7.615 -16.121 1.00 94.75 90 SER A N 1
ATOM 709 C CA . SER A 1 90 ? 0.560 7.494 -15.208 1.00 94.75 90 SER A CA 1
ATOM 710 C C . SER A 1 90 ? 0.274 8.183 -13.869 1.00 94.75 90 SER A C 1
ATOM 712 O O . SER A 1 90 ? 1.206 8.587 -13.180 1.00 94.75 90 SER A O 1
ATOM 714 N N . TYR A 1 91 ? -0.998 8.390 -13.506 1.00 96.00 91 TYR A N 1
ATOM 715 C CA . TYR A 1 91 ? -1.328 9.000 -12.223 1.00 96.00 91 TYR A CA 1
ATOM 716 C C . TYR A 1 91 ? -1.124 8.015 -11.070 1.00 96.00 91 TYR A C 1
ATOM 718 O O . TYR A 1 91 ? -1.558 6.866 -11.126 1.00 96.00 91 TYR A O 1
ATOM 726 N N . ALA A 1 92 ? -0.540 8.513 -9.984 1.00 94.88 92 ALA A N 1
ATOM 727 C CA . ALA A 1 92 ? -0.385 7.790 -8.732 1.00 94.88 92 ALA A CA 1
ATOM 728 C C . ALA A 1 92 ? -0.984 8.592 -7.573 1.00 94.88 92 ALA A C 1
ATOM 730 O O . ALA A 1 92 ? -0.760 9.798 -7.432 1.00 94.88 92 ALA A O 1
ATOM 731 N N . ALA A 1 93 ? -1.738 7.918 -6.711 1.00 94.44 93 ALA A N 1
ATOM 732 C CA . ALA A 1 93 ? -2.229 8.467 -5.464 1.00 94.44 93 ALA A CA 1
ATOM 733 C C . ALA A 1 93 ? -1.094 8.463 -4.447 1.00 94.44 93 ALA A C 1
ATOM 735 O O . ALA A 1 93 ? -0.463 7.437 -4.205 1.00 94.44 93 ALA A O 1
ATOM 736 N N . LEU A 1 94 ? -0.872 9.607 -3.808 1.00 93.38 94 LEU A N 1
ATOM 737 C CA . LEU A 1 94 ? 0.088 9.713 -2.720 1.00 93.38 94 LEU A CA 1
ATOM 738 C C . LEU A 1 94 ? -0.521 9.217 -1.400 1.00 93.38 94 LEU A C 1
ATOM 740 O O . LEU A 1 94 ? -1.739 9.342 -1.193 1.00 93.38 94 LEU A O 1
ATOM 744 N N . PRO A 1 95 ? 0.302 8.743 -0.448 1.00 89.94 95 PRO A N 1
ATOM 745 C CA . PRO A 1 95 ? -0.166 8.452 0.900 1.00 89.94 95 PRO A CA 1
ATOM 746 C C . PRO A 1 95 ? -0.784 9.703 1.543 1.00 89.94 95 PRO A C 1
ATOM 748 O O . PRO A 1 95 ? -0.354 10.838 1.312 1.00 89.94 95 PRO A O 1
ATOM 751 N N . LEU A 1 96 ? -1.816 9.504 2.366 1.00 91.00 96 LEU A N 1
ATOM 752 C CA . LEU A 1 96 ? -2.437 10.594 3.120 1.00 91.00 96 LEU A CA 1
ATOM 753 C C . 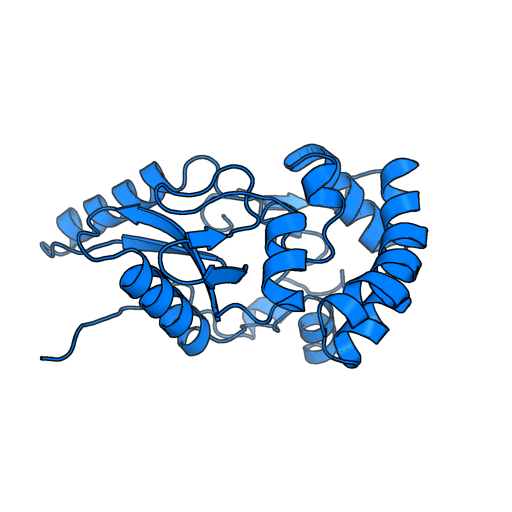LEU A 1 96 ? -1.428 11.206 4.101 1.00 91.00 96 LEU A C 1
ATOM 755 O O . LEU A 1 96 ? -0.837 10.488 4.904 1.00 91.00 96 LEU A O 1
ATOM 759 N N . ARG A 1 97 ? -1.278 12.537 4.070 1.00 85.12 97 ARG A N 1
ATOM 760 C CA . ARG A 1 97 ? -0.347 13.265 4.953 1.00 85.12 97 ARG A CA 1
ATOM 761 C C . ARG A 1 97 ? -0.780 13.258 6.421 1.00 85.12 97 ARG A C 1
ATOM 763 O O . ARG A 1 97 ? 0.061 13.124 7.297 1.00 85.12 97 ARG A O 1
ATOM 770 N N . ASP A 1 98 ? -2.080 13.388 6.683 1.00 90.31 98 ASP A N 1
ATOM 771 C CA . ASP A 1 98 ? -2.636 13.431 8.041 1.00 90.31 98 ASP A CA 1
ATOM 772 C C . ASP A 1 98 ? -3.897 12.564 8.140 1.00 90.31 98 ASP A C 1
ATOM 774 O O . ASP A 1 98 ? -5.029 13.037 8.274 1.00 90.31 98 ASP A O 1
ATOM 778 N N . ALA A 1 99 ? -3.699 11.253 7.982 1.00 94.00 99 ALA A N 1
ATOM 779 C CA . ALA A 1 99 ? -4.790 10.285 7.962 1.00 94.00 99 ALA A CA 1
ATOM 780 C C . ALA A 1 99 ? -5.630 10.321 9.252 1.00 94.00 99 ALA A C 1
ATOM 782 O O . ALA A 1 99 ? -6.848 10.168 9.185 1.00 94.00 99 ALA A O 1
ATOM 783 N N . SER A 1 100 ? -5.012 10.589 10.407 1.00 95.00 100 SER A N 1
ATOM 784 C CA . SER A 1 100 ? -5.710 10.706 11.693 1.00 95.00 100 SER A CA 1
ATOM 785 C C . SER A 1 100 ? -6.674 11.890 11.723 1.00 95.00 100 SER A C 1
ATOM 787 O O . SER A 1 100 ? -7.841 11.704 12.074 1.00 95.00 100 SER A O 1
ATOM 789 N N . LYS A 1 101 ? -6.244 13.091 11.297 1.00 96.12 101 LYS A N 1
ATOM 790 C CA . LYS A 1 101 ? -7.157 14.244 11.204 1.00 96.12 101 LYS A CA 1
ATOM 791 C C . LYS A 1 101 ? -8.268 14.015 10.187 1.00 96.12 101 LYS A C 1
ATOM 793 O O . LYS A 1 101 ? -9.399 14.420 10.438 1.00 96.12 101 LYS A O 1
ATOM 798 N N . ILE A 1 102 ? -7.973 13.354 9.066 1.00 96.44 102 ILE A N 1
ATOM 799 C CA . ILE A 1 102 ? -8.984 13.033 8.048 1.00 96.44 102 ILE A CA 1
ATOM 800 C C . ILE A 1 102 ? -10.027 12.058 8.611 1.00 96.44 102 ILE A C 1
ATOM 802 O O . ILE A 1 102 ? -11.223 12.316 8.487 1.00 96.44 102 ILE A O 1
ATOM 806 N N . ALA A 1 103 ? -9.600 10.977 9.271 1.00 97.44 103 ALA A N 1
ATOM 807 C CA . ALA A 1 103 ? -10.507 10.008 9.889 1.00 97.44 103 ALA A CA 1
ATOM 808 C C . ALA A 1 103 ? -11.408 10.678 10.936 1.00 97.44 103 ALA A C 1
ATOM 810 O O . ALA A 1 103 ? -12.617 10.446 10.974 1.00 97.44 103 ALA A O 1
ATOM 811 N N . ASP A 1 104 ? -10.830 11.557 11.753 1.00 98.12 104 ASP A N 1
ATOM 812 C CA . ASP A 1 104 ? -11.568 12.305 12.760 1.00 98.12 104 ASP A CA 1
ATOM 813 C C . ASP A 1 104 ? -12.542 13.331 12.161 1.00 98.12 104 ASP A C 1
ATOM 815 O O . ASP A 1 104 ? -13.673 13.469 12.632 1.00 98.12 104 ASP A O 1
ATOM 819 N N . HIS A 1 105 ? -12.148 14.009 11.081 1.00 97.81 105 HIS A N 1
ATOM 820 C CA . HIS A 1 105 ? -13.032 14.905 10.344 1.00 97.81 105 HIS A CA 1
ATOM 821 C C . HIS A 1 105 ? -14.248 14.154 9.790 1.00 97.81 105 HIS A C 1
ATOM 823 O O . HIS A 1 105 ? -15.380 14.575 10.029 1.00 97.81 105 HIS A O 1
ATOM 829 N N . ILE A 1 106 ? -14.033 13.017 9.118 1.00 97.50 106 ILE A N 1
ATOM 830 C CA . ILE A 1 106 ? -15.114 12.174 8.582 1.00 97.50 106 ILE A CA 1
ATOM 831 C C . ILE A 1 106 ? -16.052 11.738 9.713 1.00 97.50 106 ILE A C 1
ATOM 833 O O . ILE A 1 106 ? -17.266 11.899 9.603 1.00 97.50 106 ILE A O 1
ATOM 837 N N . ARG A 1 107 ? -15.505 11.261 10.837 1.00 98.25 107 ARG A N 1
ATOM 838 C CA . ARG A 1 107 ? -16.296 10.854 12.007 1.00 98.25 107 ARG A CA 1
ATOM 839 C C . ARG A 1 107 ? -17.167 11.994 12.539 1.00 98.25 107 ARG A C 1
ATOM 841 O O . ARG A 1 107 ? -18.354 11.790 12.791 1.00 98.25 107 ARG A O 1
ATOM 848 N N . ARG A 1 108 ? -16.598 13.195 12.693 1.00 98.44 108 ARG A N 1
ATOM 849 C CA . ARG A 1 108 ? -17.333 14.384 13.154 1.00 98.44 108 ARG A CA 1
ATOM 850 C C . ARG A 1 108 ? -18.426 14.806 12.175 1.00 98.44 108 ARG A C 1
ATOM 852 O O . ARG A 1 108 ? -19.506 15.189 12.619 1.00 98.44 108 ARG A O 1
ATOM 859 N N . ARG A 1 109 ? -18.178 14.714 10.864 1.00 98.19 109 ARG A N 1
ATOM 860 C CA . ARG A 1 109 ? -19.200 14.983 9.839 1.00 98.19 109 ARG A CA 1
ATOM 861 C C . ARG A 1 109 ? -20.343 13.977 9.899 1.00 98.19 109 ARG A C 1
ATOM 863 O O . ARG A 1 109 ? -21.486 14.412 9.948 1.00 98.19 109 ARG A O 1
ATOM 870 N N . ILE A 1 110 ? -20.053 12.678 10.018 1.00 98.00 110 ILE A N 1
ATOM 871 C CA . ILE A 1 110 ? -21.087 11.641 10.173 1.00 98.00 110 ILE A CA 1
ATOM 872 C C . ILE A 1 110 ? -21.947 11.915 11.409 1.00 98.00 110 ILE A C 1
ATOM 874 O O . ILE A 1 110 ? -23.172 11.898 11.310 1.00 98.00 110 ILE A O 1
ATOM 878 N N . LEU A 1 111 ? -21.331 12.219 12.557 1.00 98.31 111 LEU A N 1
ATOM 879 C CA . LEU A 1 111 ? -22.075 12.551 13.774 1.00 98.31 111 LEU A CA 1
ATOM 880 C C . LEU A 1 111 ? -22.972 13.778 13.571 1.00 98.31 111 LEU A C 1
ATOM 882 O O . LEU A 1 111 ? -24.138 13.745 13.949 1.00 98.31 111 LEU A O 1
ATOM 886 N N . LYS A 1 112 ? -22.445 14.843 12.955 1.00 98.44 112 LYS A N 1
ATOM 887 C CA . LYS A 1 112 ? -23.196 16.079 12.697 1.00 98.44 112 LYS A CA 1
ATOM 888 C C . LYS A 1 112 ? -24.377 15.859 11.747 1.00 98.44 112 LYS A C 1
ATOM 890 O O . LYS A 1 112 ? -25.432 16.442 11.959 1.00 98.44 112 LYS A O 1
ATOM 895 N N . GLU A 1 113 ? -24.190 15.063 10.699 1.00 98.31 113 GLU A N 1
ATOM 896 C CA . GLU A 1 113 ? -25.178 14.885 9.627 1.00 98.31 113 GLU A CA 1
ATOM 897 C C . GLU A 1 113 ? -26.215 13.802 9.941 1.00 98.31 113 GLU A C 1
ATOM 899 O O . GLU A 1 113 ? -27.338 13.871 9.454 1.00 98.31 113 GLU A O 1
ATOM 904 N N . THR A 1 114 ? -25.865 12.810 10.764 1.00 97.62 114 THR A N 1
ATOM 905 C CA . THR A 1 114 ? -26.727 11.640 11.016 1.00 97.62 114 THR A CA 1
ATOM 906 C C . THR A 1 114 ? -27.116 11.454 12.483 1.00 97.62 114 THR A C 1
ATOM 908 O O . THR A 1 114 ? -27.938 10.592 12.794 1.00 97.62 114 THR A O 1
ATOM 911 N N . GLY A 1 115 ? -26.485 12.185 13.407 1.00 97.88 115 GLY A N 1
ATOM 912 C CA . GLY A 1 115 ? -26.611 11.967 14.852 1.00 97.88 115 GLY A CA 1
ATOM 913 C C . GLY A 1 115 ? -25.989 10.654 15.348 1.00 97.88 115 GLY A C 1
ATOM 914 O O . GLY A 1 115 ? -26.090 10.334 16.531 1.00 97.88 115 GLY A O 1
ATOM 915 N N . ARG A 1 116 ? -25.351 9.860 14.476 1.00 96.50 116 ARG A N 1
ATOM 916 C CA . ARG A 1 116 ? -24.787 8.552 14.835 1.00 96.50 116 ARG A CA 1
ATOM 917 C C . ARG A 1 116 ? -23.330 8.678 15.266 1.00 96.50 116 ARG A C 1
ATOM 919 O O . ARG A 1 116 ? -22.485 9.171 14.523 1.00 96.50 116 ARG A O 1
ATOM 926 N N . SER A 1 117 ? -23.023 8.155 16.452 1.00 96.25 117 SER A N 1
ATOM 927 C CA . SER A 1 117 ? -21.644 7.971 16.905 1.00 96.25 117 SER A CA 1
ATOM 928 C C . SER A 1 117 ? -21.077 6.679 16.322 1.00 96.25 117 SER A C 1
ATOM 930 O O . SER A 1 117 ? -21.598 5.594 16.580 1.00 96.25 117 SER A O 1
ATOM 932 N N . VAL A 1 118 ? -20.020 6.804 15.521 1.00 97.06 118 VAL A N 1
ATOM 933 C CA . VAL A 1 118 ? -19.345 5.685 14.852 1.00 97.06 118 VAL A CA 1
ATOM 934 C C . VAL A 1 118 ? -17.833 5.757 15.063 1.00 97.06 118 VAL A C 1
ATOM 936 O O . VAL A 1 118 ? -17.288 6.815 15.400 1.00 97.06 118 VAL A O 1
ATOM 939 N N . ALA A 1 119 ? -17.156 4.634 14.832 1.00 97.69 119 ALA A N 1
ATOM 940 C CA . ALA A 1 119 ? -15.725 4.616 14.566 1.00 97.69 119 ALA A CA 1
ATOM 941 C C . ALA A 1 119 ? -15.493 4.772 13.056 1.00 97.69 119 ALA A C 1
ATOM 943 O O . ALA A 1 119 ? -16.242 4.222 12.250 1.00 97.69 119 ALA A O 1
ATOM 944 N N . VAL A 1 120 ? -14.452 5.509 12.676 1.00 98.25 120 VAL A N 1
ATOM 945 C CA . VAL A 1 120 ? -14.014 5.646 11.282 1.00 98.25 120 VAL A CA 1
ATOM 946 C C . VAL A 1 120 ? -12.599 5.120 11.171 1.00 98.25 120 VAL A C 1
ATOM 948 O O . VAL A 1 120 ? -11.718 5.551 11.914 1.00 98.25 120 VAL A O 1
ATOM 951 N N . VAL A 1 121 ? -12.386 4.209 10.226 1.00 97.88 121 VAL A N 1
ATOM 952 C CA . VAL A 1 121 ? -11.088 3.598 9.949 1.00 97.88 121 VAL A CA 1
ATOM 953 C C . VAL A 1 121 ? -10.740 3.863 8.493 1.00 97.88 121 VAL A C 1
ATOM 955 O O . VAL A 1 121 ? -11.530 3.572 7.599 1.00 97.88 121 VAL A O 1
ATOM 958 N N . ILE A 1 122 ? -9.558 4.422 8.260 1.00 96.81 122 ILE A N 1
ATOM 959 C CA . ILE A 1 122 ? -8.955 4.514 6.933 1.00 96.81 122 ILE A CA 1
ATOM 960 C C . ILE A 1 122 ? -8.006 3.332 6.808 1.00 96.81 122 ILE A C 1
ATOM 962 O O . ILE A 1 122 ? -7.056 3.229 7.586 1.00 96.81 122 ILE A O 1
ATOM 966 N N . SER A 1 123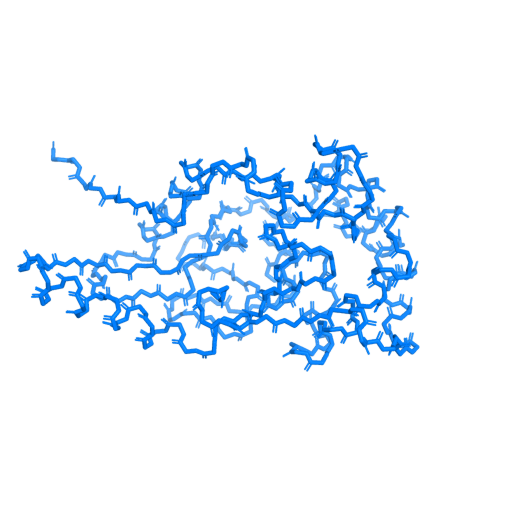 ? -8.255 2.453 5.844 1.00 94.62 123 SER A N 1
ATOM 967 C CA . SER A 1 123 ? -7.435 1.271 5.586 1.00 94.62 123 SER A CA 1
ATOM 968 C C . SER A 1 123 ? -6.755 1.332 4.220 1.00 94.62 123 SER A C 1
ATOM 970 O O . SER A 1 123 ? -7.183 2.049 3.314 1.00 94.62 123 SER A O 1
ATOM 972 N N . ASP A 1 124 ? -5.676 0.566 4.097 1.00 91.69 124 ASP A N 1
ATOM 973 C CA . ASP A 1 124 ? -4.925 0.337 2.868 1.00 91.69 124 ASP A CA 1
ATOM 974 C C . ASP A 1 124 ? -4.767 -1.175 2.643 1.00 91.69 124 ASP A C 1
ATOM 976 O O . ASP A 1 124 ? -4.706 -1.954 3.600 1.00 91.69 124 ASP A O 1
ATOM 980 N N . SER A 1 125 ? -4.717 -1.598 1.380 1.00 90.62 125 SER A N 1
ATOM 981 C CA . SER A 1 125 ? -4.624 -3.018 0.997 1.00 90.62 125 SER A CA 1
ATOM 982 C C . SER A 1 125 ? -3.254 -3.635 1.313 1.00 90.62 125 SER A C 1
ATOM 984 O O . SER A 1 125 ? -3.117 -4.863 1.401 1.00 90.62 125 SER A O 1
ATOM 986 N N . ASP A 1 126 ? -2.261 -2.775 1.560 1.00 90.06 126 ASP A N 1
ATOM 987 C CA . ASP A 1 126 ? -0.957 -3.112 2.116 1.00 90.06 126 ASP A CA 1
ATOM 988 C C . ASP A 1 126 ? -1.075 -4.050 3.314 1.00 90.06 126 ASP A C 1
ATOM 990 O O . ASP A 1 126 ? -1.935 -3.888 4.185 1.00 90.06 126 ASP A O 1
ATOM 994 N N . LYS A 1 127 ? -0.174 -5.031 3.399 1.00 93.25 127 LYS A N 1
ATOM 995 C CA . LYS A 1 127 ? -0.248 -6.046 4.449 1.00 93.25 127 LYS A CA 1
ATOM 996 C C . LYS A 1 127 ? 0.523 -5.651 5.706 1.00 93.25 127 LYS A C 1
ATOM 998 O O . LYS A 1 127 ? 1.705 -5.307 5.661 1.00 93.25 127 LYS A O 1
ATOM 1003 N N . THR A 1 128 ? -0.170 -5.777 6.832 1.00 96.69 128 THR A N 1
ATOM 1004 C CA . THR A 1 128 ? 0.394 -5.860 8.176 1.00 96.69 128 THR A CA 1
ATOM 1005 C C . THR A 1 128 ? 0.480 -7.333 8.564 1.00 96.69 128 THR A C 1
ATOM 1007 O O . THR A 1 128 ? -0.500 -8.072 8.456 1.00 96.69 128 THR A O 1
ATOM 1010 N N . PHE A 1 129 ? 1.655 -7.762 9.010 1.00 97.38 129 PHE A N 1
ATOM 1011 C CA . PHE A 1 129 ? 1.964 -9.134 9.398 1.00 97.38 129 PHE A CA 1
ATOM 1012 C C . PHE A 1 129 ? 1.987 -9.257 10.914 1.00 97.38 129 PHE A C 1
ATOM 1014 O O . PHE A 1 129 ? 2.594 -8.434 11.588 1.00 97.38 129 PHE A O 1
ATOM 1021 N N . SER A 1 130 ? 1.322 -10.264 11.471 1.00 97.69 130 SER A N 1
ATOM 1022 C CA . SER A 1 130 ? 1.182 -10.403 12.924 1.00 97.69 130 SER A CA 1
ATOM 1023 C C . SER A 1 130 ? 1.717 -11.720 13.461 1.00 97.69 130 SER A C 1
ATOM 1025 O O . SER A 1 130 ? 1.461 -12.779 12.882 1.00 97.69 130 SER A O 1
ATOM 1027 N N . ILE A 1 131 ? 2.407 -11.625 14.598 1.00 96.12 131 ILE A N 1
ATOM 1028 C CA . ILE A 1 131 ? 2.860 -12.740 15.429 1.00 96.12 131 ILE A CA 1
ATOM 1029 C C . ILE A 1 131 ? 2.557 -12.415 16.897 1.00 96.12 131 ILE A C 1
ATOM 1031 O O . ILE A 1 131 ? 3.163 -11.525 17.493 1.00 96.12 131 ILE A O 1
ATOM 1035 N N . GLY A 1 132 ? 1.572 -13.110 17.472 1.00 92.56 132 GLY A N 1
ATOM 1036 C CA . GLY A 1 132 ? 1.051 -12.770 18.799 1.00 92.56 132 GLY A CA 1
ATOM 1037 C C . GLY A 1 132 ? 0.656 -11.282 18.880 1.00 92.56 132 GLY A C 1
ATOM 1038 O O . GLY A 1 132 ? -0.047 -10.813 17.984 1.00 92.56 132 GLY A O 1
ATOM 1039 N N . PRO A 1 133 ? 1.132 -10.522 19.886 1.00 94.06 133 PRO A N 1
ATOM 1040 C CA . PRO A 1 133 ? 0.792 -9.106 20.064 1.00 94.06 133 PRO A CA 1
ATOM 1041 C C . PRO A 1 133 ? 1.594 -8.148 19.163 1.00 94.06 133 PRO A C 1
ATOM 1043 O O . PRO A 1 133 ? 1.419 -6.933 19.246 1.00 94.06 133 PRO A O 1
ATOM 1046 N N . ILE A 1 134 ? 2.525 -8.658 18.347 1.00 96.12 134 ILE A N 1
ATOM 1047 C CA . ILE A 1 134 ? 3.399 -7.836 17.504 1.00 96.12 134 ILE A CA 1
ATOM 1048 C C . ILE A 1 134 ? 2.807 -7.749 16.098 1.00 96.12 134 ILE A C 1
ATOM 1050 O O . ILE A 1 134 ? 2.609 -8.765 15.427 1.00 96.12 134 ILE A O 1
ATOM 1054 N N . HIS A 1 135 ? 2.591 -6.521 15.623 1.00 97.56 135 HIS A N 1
ATOM 1055 C CA . HIS A 1 135 ? 2.024 -6.232 14.307 1.00 97.56 135 HIS A CA 1
ATOM 1056 C C . HIS A 1 135 ? 3.025 -5.442 13.457 1.00 97.56 135 HIS A C 1
ATOM 1058 O O . HIS A 1 135 ? 3.181 -4.233 13.617 1.00 97.56 135 HIS A O 1
ATOM 1064 N N . LEU A 1 136 ? 3.720 -6.129 12.554 1.00 96.69 136 LEU A N 1
ATOM 1065 C CA . LEU A 1 136 ? 4.728 -5.557 11.669 1.00 96.69 136 LEU A CA 1
ATOM 1066 C C . LEU A 1 136 ? 4.071 -4.968 10.426 1.00 96.69 136 LEU A C 1
ATOM 1068 O O . LEU A 1 136 ? 3.387 -5.671 9.682 1.00 96.69 136 LEU A O 1
ATOM 1072 N N . CYS A 1 137 ? 4.328 -3.699 10.145 1.00 94.06 137 CYS A N 1
ATOM 1073 C CA . CYS A 1 137 ? 3.873 -3.059 8.924 1.00 94.06 137 CYS A CA 1
ATOM 1074 C C . CYS A 1 137 ? 5.030 -2.389 8.188 1.00 94.06 137 CYS A C 1
ATOM 1076 O O . CYS A 1 137 ? 6.117 -2.134 8.710 1.00 94.06 137 CYS A O 1
ATOM 1078 N N . SER A 1 138 ? 4.775 -2.132 6.917 1.00 90.06 138 SER A N 1
ATOM 1079 C CA . SER A 1 138 ? 5.771 -1.608 5.995 1.00 90.06 138 SER A CA 1
ATOM 1080 C C . SER A 1 138 ? 5.800 -0.085 5.893 1.00 90.06 138 SER A C 1
ATOM 1082 O O . SER A 1 138 ? 6.705 0.483 5.280 1.00 90.06 138 SER A O 1
ATOM 1084 N N . ARG A 1 139 ? 4.790 0.580 6.457 1.00 86.44 139 ARG A N 1
ATOM 1085 C CA . ARG A 1 139 ? 4.622 2.023 6.319 1.00 86.44 139 ARG A CA 1
ATOM 1086 C C . ARG A 1 139 ? 5.677 2.765 7.150 1.00 86.44 139 ARG A C 1
ATOM 1088 O O . ARG A 1 139 ? 6.001 2.305 8.243 1.00 86.44 139 ARG A O 1
ATOM 1095 N N . PRO A 1 140 ? 6.186 3.912 6.666 1.00 81.38 140 PRO A N 1
ATOM 1096 C CA . PRO A 1 140 ? 7.186 4.696 7.392 1.00 81.38 140 PRO A CA 1
ATOM 1097 C C . PRO A 1 140 ? 6.623 5.334 8.670 1.00 81.38 140 PRO A C 1
ATOM 1099 O O . PRO A 1 140 ? 7.311 5.371 9.681 1.00 81.38 140 PRO A O 1
ATOM 1102 N N . ASN A 1 141 ? 5.357 5.768 8.641 1.00 85.25 141 ASN A N 1
ATOM 1103 C CA . ASN A 1 141 ? 4.657 6.376 9.775 1.00 85.25 141 ASN A CA 1
ATOM 1104 C C . ASN A 1 141 ? 3.475 5.483 10.190 1.00 85.25 141 ASN A C 1
ATOM 1106 O O . ASN A 1 141 ? 2.345 5.719 9.750 1.00 85.25 141 ASN A O 1
ATOM 1110 N N . PRO A 1 142 ? 3.729 4.402 10.945 1.00 89.62 142 PRO A N 1
ATOM 1111 C CA . PRO A 1 142 ? 2.688 3.486 11.390 1.00 89.62 142 PRO A CA 1
ATOM 1112 C C . PRO A 1 142 ? 1.722 4.143 12.382 1.00 89.62 142 PRO A C 1
ATOM 1114 O O . PRO A 1 142 ? 2.112 4.962 13.214 1.00 89.62 142 PRO A O 1
ATOM 1117 N N . MET A 1 143 ? 0.456 3.727 12.342 1.00 92.81 143 MET A N 1
ATOM 1118 C CA . MET A 1 143 ? -0.504 4.037 13.401 1.00 92.81 143 MET A CA 1
ATOM 1119 C C . MET A 1 143 ? -0.042 3.410 14.730 1.00 92.81 143 MET A C 1
ATOM 1121 O O . MET A 1 143 ? 0.552 2.330 14.742 1.00 92.81 143 MET A O 1
ATOM 1125 N N . LYS A 1 144 ? -0.340 4.063 15.863 1.00 91.75 144 LYS A N 1
ATOM 1126 C CA . LYS A 1 144 ? -0.009 3.549 17.203 1.00 91.75 144 LYS A CA 1
ATOM 1127 C C . LYS A 1 144 ? -0.494 2.103 17.372 1.00 91.75 144 LYS A C 1
ATOM 1129 O O . LYS A 1 144 ? -1.653 1.807 17.100 1.00 91.75 144 LYS A O 1
ATOM 1134 N N . GLY A 1 145 ? 0.393 1.232 17.855 1.00 92.50 145 GLY A N 1
ATOM 1135 C CA . GLY A 1 145 ? 0.149 -0.208 18.006 1.00 92.50 145 GLY A CA 1
ATOM 1136 C C . GLY A 1 145 ? 0.664 -1.060 16.841 1.00 92.50 145 GLY A C 1
ATOM 1137 O O . GLY A 1 145 ? 0.682 -2.281 16.958 1.00 92.50 145 GLY A O 1
ATOM 1138 N N . LEU A 1 146 ? 1.129 -0.440 15.752 1.00 95.81 146 LEU A N 1
ATOM 1139 C CA . LEU A 1 146 ? 1.867 -1.108 14.681 1.00 95.81 146 LEU A CA 1
ATOM 1140 C C . LEU A 1 146 ? 3.364 -0.781 14.772 1.00 95.81 146 LEU A C 1
ATOM 1142 O O . LEU A 1 146 ? 3.752 0.331 15.129 1.00 95.81 146 LEU A O 1
ATOM 1146 N N . VAL A 1 147 ? 4.208 -1.740 14.397 1.00 95.25 147 VAL A N 1
ATOM 1147 C CA . VAL A 1 147 ? 5.667 -1.599 14.340 1.00 95.25 147 VAL A CA 1
ATOM 1148 C C . VAL A 1 147 ? 6.086 -1.433 12.881 1.00 95.25 147 VAL A C 1
ATOM 1150 O O . VAL A 1 147 ? 5.900 -2.335 12.064 1.00 95.25 147 VAL A O 1
ATOM 1153 N N . GLY A 1 148 ? 6.635 -0.270 12.534 1.00 92.38 148 GLY A N 1
ATOM 1154 C CA . GLY A 1 148 ? 7.117 0.021 11.184 1.00 92.38 148 GLY A CA 1
ATOM 1155 C C . GLY A 1 148 ? 8.537 -0.500 10.971 1.00 92.38 148 GLY A C 1
ATOM 1156 O O . GLY A 1 148 ? 9.470 0.063 11.531 1.00 92.38 148 GLY A O 1
ATOM 1157 N N . LEU A 1 149 ? 8.716 -1.536 10.143 1.00 90.88 149 LEU A N 1
ATOM 1158 C CA . LEU A 1 149 ? 10.048 -2.046 9.751 1.00 90.88 149 LEU A CA 1
ATOM 1159 C C . LEU A 1 149 ? 10.317 -1.921 8.242 1.00 90.88 149 LEU A C 1
ATOM 1161 O O . LEU A 1 149 ? 11.228 -2.554 7.705 1.00 90.88 149 LEU A O 1
ATOM 1165 N N . GLY A 1 150 ? 9.509 -1.135 7.526 1.00 89.00 150 GLY A N 1
ATOM 1166 C CA . GLY A 1 150 ? 9.711 -0.887 6.099 1.00 89.00 150 GLY A CA 1
ATOM 1167 C C . GLY A 1 150 ? 9.712 -2.173 5.269 1.00 89.00 150 GLY A C 1
ATOM 1168 O O . GLY A 1 150 ? 8.842 -3.034 5.408 1.00 89.00 150 GLY A O 1
ATOM 1169 N N . LEU A 1 151 ? 10.713 -2.316 4.398 1.00 91.19 151 LEU A N 1
ATOM 1170 C CA . LEU A 1 151 ? 10.942 -3.524 3.601 1.00 91.19 151 LEU A CA 1
ATOM 1171 C C . LEU A 1 151 ? 11.046 -4.800 4.459 1.00 91.19 151 LEU A C 1
ATOM 1173 O O . LEU A 1 151 ? 10.491 -5.835 4.085 1.00 91.19 151 LEU A O 1
ATOM 1177 N N . LEU A 1 152 ? 11.701 -4.724 5.621 1.00 93.25 152 LEU A N 1
ATOM 1178 C CA . LEU A 1 152 ? 11.938 -5.891 6.472 1.00 93.25 152 LEU A CA 1
ATOM 1179 C C . LEU A 1 152 ? 10.641 -6.459 7.048 1.00 93.25 152 LEU A C 1
ATOM 1181 O O . LEU A 1 152 ? 10.521 -7.675 7.142 1.00 93.25 152 LEU A O 1
ATOM 1185 N N . ALA A 1 153 ? 9.643 -5.619 7.353 1.00 94.00 153 ALA A N 1
ATOM 1186 C CA . ALA A 1 153 ? 8.336 -6.098 7.815 1.00 94.00 153 ALA A CA 1
ATOM 1187 C C . ALA A 1 153 ? 7.715 -7.089 6.822 1.00 94.00 153 ALA A C 1
ATOM 1189 O O . ALA A 1 153 ? 7.195 -8.128 7.225 1.00 94.00 153 ALA A O 1
ATOM 1190 N N . TYR A 1 154 ? 7.798 -6.774 5.524 1.00 93.75 154 TYR A N 1
ATOM 1191 C CA . TYR A 1 154 ? 7.270 -7.636 4.472 1.00 93.75 154 TYR A CA 1
ATOM 1192 C C . TYR A 1 154 ? 8.093 -8.914 4.325 1.00 93.75 154 TYR A C 1
ATOM 1194 O O . TYR A 1 154 ? 7.520 -9.999 4.309 1.00 93.75 154 TYR A O 1
ATOM 1202 N N . ILE A 1 155 ? 9.424 -8.802 4.254 1.00 95.12 155 ILE A N 1
ATOM 1203 C CA . ILE A 1 155 ? 10.305 -9.966 4.081 1.00 95.12 155 ILE A CA 1
ATOM 1204 C C . ILE A 1 155 ? 10.141 -10.943 5.249 1.00 95.12 155 ILE A C 1
ATOM 1206 O O . ILE A 1 155 ? 9.902 -12.128 5.022 1.00 95.12 155 ILE A O 1
ATOM 1210 N N . ILE A 1 156 ? 10.215 -10.456 6.490 1.00 95.75 156 ILE A N 1
ATOM 1211 C CA . ILE A 1 156 ? 10.064 -11.272 7.701 1.00 95.75 156 ILE A CA 1
ATOM 1212 C C . ILE A 1 156 ? 8.668 -11.894 7.733 1.00 95.75 156 ILE A C 1
ATOM 1214 O O . ILE A 1 156 ? 8.531 -13.112 7.823 1.00 95.75 156 ILE A O 1
ATOM 1218 N N . GLY A 1 157 ? 7.626 -11.071 7.599 1.00 95.88 157 GLY A N 1
ATOM 1219 C CA . GLY A 1 157 ? 6.248 -11.535 7.698 1.00 95.88 157 GLY A CA 1
ATOM 1220 C C . GLY A 1 157 ? 5.866 -12.558 6.629 1.00 95.88 157 GLY A C 1
ATOM 1221 O O . GLY A 1 157 ? 5.246 -13.575 6.945 1.00 95.88 157 GLY A O 1
ATOM 1222 N N . ALA A 1 158 ? 6.264 -12.330 5.376 1.00 95.00 158 ALA A N 1
ATOM 1223 C CA . ALA A 1 158 ? 5.957 -13.229 4.268 1.00 95.00 158 ALA A CA 1
ATOM 1224 C C . ALA A 1 158 ? 6.775 -14.531 4.333 1.00 95.00 158 ALA A C 1
ATOM 1226 O O . ALA A 1 158 ? 6.214 -15.619 4.184 1.00 95.00 158 ALA A O 1
ATOM 1227 N N . SER A 1 159 ? 8.083 -14.449 4.604 1.00 96.00 159 SER A N 1
ATOM 1228 C CA . SER A 1 159 ? 8.954 -15.635 4.665 1.00 96.00 159 SER A CA 1
ATOM 1229 C C . SER A 1 159 ? 8.589 -16.573 5.823 1.00 96.00 159 SER A C 1
ATOM 1231 O O . SER A 1 159 ? 8.545 -17.796 5.628 1.00 96.00 159 SER A O 1
ATOM 1233 N N . LEU A 1 160 ? 8.236 -16.006 6.984 1.00 95.88 160 LEU A N 1
ATOM 1234 C CA . LEU A 1 160 ? 7.837 -16.730 8.196 1.00 95.88 160 LEU A CA 1
ATOM 1235 C C . LEU A 1 160 ? 6.337 -17.053 8.273 1.00 95.88 160 LEU A C 1
ATOM 1237 O O . LEU A 1 160 ? 5.902 -17.675 9.238 1.00 95.88 160 LEU A O 1
ATOM 1241 N N . ARG A 1 161 ? 5.542 -16.682 7.258 1.00 94.69 161 ARG A N 1
ATOM 1242 C CA . ARG A 1 161 ? 4.093 -16.961 7.172 1.00 94.69 161 ARG A CA 1
ATOM 1243 C C . ARG A 1 161 ? 3.278 -16.386 8.337 1.00 94.69 161 ARG A C 1
ATOM 1245 O O . ARG A 1 161 ? 2.347 -17.018 8.833 1.00 94.69 161 ARG A O 1
ATOM 1252 N N . PHE A 1 162 ? 3.607 -15.173 8.759 1.00 97.00 162 PHE A N 1
ATOM 1253 C CA . PHE A 1 162 ? 2.816 -14.455 9.758 1.00 97.00 162 PHE A CA 1
ATOM 1254 C C . PHE A 1 162 ? 1.420 -14.122 9.219 1.00 97.00 162 PHE A C 1
ATOM 1256 O O . PHE A 1 162 ? 1.222 -13.987 8.007 1.00 97.00 162 PHE A O 1
ATOM 1263 N N . LYS A 1 163 ? 0.440 -13.951 10.118 1.00 96.94 163 LYS A N 1
ATOM 1264 C CA . LYS A 1 163 ? -0.942 -13.617 9.734 1.00 96.94 163 LYS A CA 1
ATOM 1265 C C . LYS A 1 163 ? -0.954 -12.251 9.041 1.00 96.94 163 LYS A C 1
ATOM 1267 O O . LYS A 1 163 ? -0.687 -11.239 9.686 1.00 96.94 163 LYS A O 1
ATOM 1272 N N . ALA A 1 164 ? -1.258 -12.229 7.745 1.00 96.44 164 ALA A N 1
ATOM 1273 C CA . ALA A 1 164 ? -1.293 -11.019 6.927 1.00 96.44 164 ALA A CA 1
ATOM 1274 C C . ALA A 1 164 ? -2.718 -10.455 6.836 1.00 96.44 164 ALA A C 1
ATOM 1276 O O . ALA A 1 164 ? -3.645 -11.179 6.475 1.00 96.44 164 ALA A O 1
ATOM 1277 N N . ARG A 1 165 ? -2.885 -9.167 7.149 1.00 97.12 165 ARG A N 1
ATOM 1278 C CA . ARG A 1 165 ? -4.168 -8.440 7.127 1.00 97.12 165 ARG A CA 1
ATOM 1279 C C . ARG A 1 165 ? -3.995 -7.059 6.500 1.00 97.12 165 ARG A C 1
ATOM 1281 O O . ARG A 1 165 ? -2.890 -6.519 6.539 1.00 97.12 165 ARG A O 1
ATOM 1288 N N . ALA A 1 166 ? -5.052 -6.503 5.910 1.00 95.69 166 ALA A N 1
ATOM 1289 C CA . ALA A 1 166 ? -5.053 -5.122 5.420 1.00 95.69 166 ALA A CA 1
ATOM 1290 C C . ALA A 1 166 ? -4.687 -4.125 6.538 1.00 95.69 166 ALA A C 1
ATOM 1292 O O . ALA A 1 166 ? -5.037 -4.317 7.704 1.00 95.69 166 ALA A O 1
ATOM 1293 N N . THR A 1 167 ? -3.949 -3.074 6.186 1.00 95.38 167 THR A N 1
ATOM 1294 C CA . THR A 1 167 ? -3.319 -2.175 7.158 1.00 95.38 167 THR A CA 1
ATOM 1295 C C . THR A 1 167 ? -4.247 -1.012 7.517 1.00 95.38 167 THR A C 1
ATOM 1297 O O . THR A 1 167 ? -4.624 -0.250 6.625 1.00 95.38 167 THR A O 1
ATOM 1300 N N . PRO A 1 168 ? -4.580 -0.792 8.801 1.00 96.56 168 PRO A N 1
ATOM 1301 C CA . PRO A 1 168 ? -5.202 0.449 9.242 1.00 96.56 168 PRO A CA 1
ATOM 1302 C C . PRO A 1 168 ? -4.181 1.588 9.146 1.00 96.56 168 PRO A C 1
ATOM 1304 O O . PRO A 1 168 ? -3.143 1.583 9.808 1.00 96.56 168 PRO A O 1
ATOM 1307 N N . VAL A 1 169 ? -4.478 2.576 8.307 1.00 95.50 169 VAL A N 1
ATOM 1308 C CA . VAL A 1 169 ? -3.679 3.800 8.157 1.00 95.50 169 VAL A CA 1
ATOM 1309 C C . VAL A 1 169 ? -4.002 4.780 9.281 1.00 95.50 169 VAL A C 1
ATOM 1311 O O . VAL A 1 169 ? -3.107 5.435 9.807 1.00 95.50 169 VAL A O 1
ATOM 1314 N N . ALA A 1 170 ? -5.278 4.877 9.656 1.00 96.62 170 ALA A N 1
ATOM 1315 C CA . ALA A 1 170 ? -5.737 5.666 10.790 1.00 96.62 170 ALA A CA 1
ATOM 1316 C C . ALA A 1 170 ? -7.086 5.161 11.300 1.00 96.62 170 ALA A C 1
ATOM 1318 O O . ALA A 1 170 ? -7.889 4.631 10.533 1.00 96.62 170 ALA A O 1
ATOM 1319 N N . ALA A 1 171 ? -7.364 5.401 12.579 1.00 97.44 171 ALA A N 1
ATOM 1320 C CA . ALA A 1 171 ? -8.665 5.155 13.182 1.00 97.44 171 ALA A CA 1
ATOM 1321 C C . ALA A 1 171 ? -9.044 6.310 14.122 1.00 97.44 171 ALA A C 1
ATOM 1323 O O . ALA A 1 171 ? -8.222 6.755 14.921 1.00 97.44 171 ALA A O 1
ATOM 1324 N N . SER A 1 172 ? -10.292 6.781 14.047 1.00 97.94 172 SER A N 1
ATOM 1325 C CA . SER A 1 172 ? -10.888 7.712 15.016 1.00 97.94 172 SER A CA 1
ATOM 1326 C C . SER A 1 172 ? -12.127 7.083 15.648 1.00 97.94 172 SER A C 1
ATOM 1328 O O . SER A 1 172 ? -12.956 6.486 14.960 1.00 97.94 172 SER A O 1
ATOM 1330 N N . GLY A 1 173 ? -12.257 7.212 16.971 1.00 96.44 173 GLY A N 1
ATOM 1331 C CA . GLY A 1 173 ? -13.375 6.651 17.737 1.00 96.44 173 GLY A CA 1
ATOM 1332 C C . GLY A 1 173 ? -13.333 5.134 17.937 1.00 96.44 173 GLY A C 1
ATOM 1333 O O . GLY A 1 173 ? -14.301 4.578 18.447 1.00 96.44 173 GLY A O 1
ATOM 1334 N N . TRP A 1 174 ? -12.247 4.463 17.545 1.00 96.44 174 TRP A N 1
ATOM 1335 C CA . TRP A 1 174 ? -12.052 3.036 17.792 1.00 96.44 174 TRP A CA 1
ATOM 1336 C C . TRP A 1 174 ? -11.595 2.781 19.233 1.00 96.44 174 TRP A C 1
ATOM 1338 O O . TRP A 1 174 ? -10.655 3.418 19.704 1.00 96.44 174 TRP A O 1
ATOM 1348 N N . THR A 1 175 ? -12.245 1.837 19.914 1.00 94.38 175 THR A N 1
ATOM 1349 C CA . THR A 1 175 ? -11.955 1.474 21.314 1.00 94.38 175 THR A CA 1
ATOM 1350 C C . THR A 1 175 ? -11.665 -0.017 21.517 1.00 94.38 175 THR A C 1
ATOM 1352 O O . THR A 1 175 ? -11.404 -0.435 22.641 1.00 94.38 175 THR A O 1
ATOM 1355 N N . GLY A 1 176 ? -11.720 -0.828 20.455 1.00 93.62 176 GLY A N 1
ATOM 1356 C CA . GLY A 1 176 ? -11.407 -2.258 20.508 1.00 93.62 176 GLY A CA 1
ATOM 1357 C C . GLY A 1 176 ? -9.906 -2.555 20.431 1.00 93.62 176 GLY A C 1
ATOM 1358 O O . GLY A 1 176 ? -9.068 -1.650 20.403 1.00 93.62 176 GLY A O 1
ATOM 1359 N N . SER A 1 177 ? -9.554 -3.840 20.356 1.00 95.69 177 SER A N 1
ATOM 1360 C CA . SER A 1 177 ? -8.155 -4.270 20.235 1.00 95.69 177 SER A CA 1
ATOM 1361 C C . SER A 1 177 ? -7.579 -3.984 18.841 1.00 95.69 177 SER A C 1
ATOM 1363 O O . SER A 1 177 ? -8.315 -3.769 17.873 1.00 95.69 177 SER A O 1
ATOM 1365 N N . MET A 1 178 ? -6.245 -3.991 18.725 1.00 96.19 178 MET A N 1
ATOM 1366 C CA . MET A 1 178 ? -5.569 -3.874 17.425 1.00 96.19 178 MET A CA 1
ATOM 1367 C C . MET A 1 178 ? -5.865 -5.075 16.522 1.00 96.19 178 MET A C 1
ATOM 1369 O O . MET A 1 178 ? -6.075 -4.911 15.323 1.00 96.19 178 MET A O 1
ATOM 1373 N N . ASP A 1 179 ? -5.925 -6.277 17.097 1.00 96.69 179 ASP A N 1
ATOM 1374 C CA . ASP A 1 179 ? -6.239 -7.490 16.346 1.00 96.69 179 ASP A CA 1
ATOM 1375 C C . ASP A 1 179 ? -7.625 -7.438 15.713 1.00 96.69 179 ASP A C 1
ATOM 1377 O O . ASP A 1 179 ? -7.771 -7.770 14.537 1.00 96.69 179 ASP A O 1
ATOM 1381 N N . GLU A 1 180 ? -8.622 -6.969 16.463 1.00 96.12 180 GLU A N 1
ATOM 1382 C CA . GLU A 1 180 ? -9.972 -6.822 15.938 1.00 96.12 180 GLU A CA 1
ATOM 1383 C C . GLU A 1 180 ? -10.029 -5.743 14.847 1.00 96.12 180 GLU A C 1
ATOM 1385 O O . GLU A 1 180 ? -10.659 -5.945 13.811 1.00 96.12 180 GLU A O 1
ATOM 1390 N N . LEU A 1 181 ? -9.324 -4.622 15.026 1.00 97.31 181 LEU A N 1
ATOM 1391 C CA . LEU A 1 181 ? -9.232 -3.578 14.005 1.00 97.31 181 LEU A CA 1
ATOM 1392 C C . LEU A 1 181 ? -8.607 -4.097 12.702 1.00 97.31 181 LEU A C 1
ATOM 1394 O O . LEU A 1 181 ? -9.094 -3.786 11.614 1.00 97.31 181 LEU A O 1
ATOM 1398 N N . LEU A 1 182 ? -7.544 -4.897 12.807 1.00 97.69 182 LEU A N 1
ATOM 1399 C CA . LEU A 1 182 ? -6.895 -5.543 11.667 1.00 97.69 182 LEU A CA 1
ATOM 1400 C C . LEU A 1 182 ? -7.828 -6.550 10.982 1.00 97.69 182 LEU A C 1
ATOM 1402 O O . LEU A 1 182 ? -7.862 -6.610 9.753 1.00 97.69 182 LEU A O 1
ATOM 1406 N N . ASP A 1 183 ? -8.596 -7.325 11.751 1.00 97.00 183 ASP A N 1
ATOM 1407 C CA . ASP A 1 183 ? -9.576 -8.268 11.205 1.00 97.00 183 ASP A CA 1
ATOM 1408 C C . ASP A 1 183 ? -10.715 -7.525 10.480 1.00 97.00 183 ASP A C 1
ATOM 1410 O O . ASP A 1 183 ? -11.078 -7.903 9.366 1.00 97.00 183 ASP A O 1
ATOM 1414 N N . ILE A 1 184 ? -11.205 -6.409 11.033 1.00 96.94 184 ILE A N 1
ATOM 1415 C CA . ILE A 1 184 ? -12.175 -5.521 10.369 1.00 96.94 184 ILE A CA 1
ATOM 1416 C C . ILE A 1 184 ? -11.605 -4.963 9.062 1.00 96.94 184 ILE A C 1
ATOM 1418 O O . ILE A 1 184 ? -12.301 -4.973 8.046 1.00 96.94 184 ILE A O 1
ATOM 1422 N N . CYS A 1 185 ? -10.350 -4.500 9.059 1.00 97.12 185 CYS A N 1
ATOM 1423 C CA . CYS A 1 185 ? -9.702 -3.989 7.849 1.00 97.12 185 CYS A CA 1
ATOM 1424 C C . CYS A 1 185 ? -9.610 -5.064 6.762 1.00 97.12 185 CYS A C 1
ATOM 1426 O O . CYS A 1 185 ? -9.897 -4.783 5.601 1.00 97.12 185 CYS A O 1
ATOM 1428 N N . GLU A 1 186 ? -9.235 -6.291 7.125 1.00 97.00 186 GLU A N 1
ATOM 1429 C CA . GLU A 1 186 ? -9.131 -7.405 6.181 1.00 97.00 186 GLU A CA 1
ATOM 1430 C C . GLU A 1 186 ? -10.503 -7.832 5.638 1.00 97.00 186 GLU A C 1
ATOM 1432 O O . GLU A 1 186 ? -10.632 -8.091 4.442 1.00 97.00 186 GLU A O 1
ATOM 1437 N N . VAL A 1 187 ? -11.547 -7.863 6.474 1.00 95.69 187 VAL A N 1
ATOM 1438 C CA . VAL A 1 187 ? -12.922 -8.123 6.012 1.00 95.69 187 VAL A CA 1
ATOM 1439 C C . VAL A 1 187 ? -13.385 -7.021 5.058 1.00 95.69 187 VAL A C 1
ATOM 1441 O O . VAL A 1 187 ? -13.906 -7.324 3.984 1.00 95.69 187 VAL A O 1
ATOM 1444 N N . ALA A 1 188 ? -13.157 -5.753 5.407 1.00 95.62 188 ALA A N 1
ATOM 1445 C CA . ALA A 1 188 ? -13.525 -4.621 4.565 1.00 95.62 188 ALA A CA 1
ATOM 1446 C C . ALA A 1 188 ? -12.799 -4.648 3.208 1.00 95.62 188 ALA A C 1
ATOM 1448 O O . ALA A 1 188 ? -13.437 -4.442 2.177 1.00 95.62 188 ALA A O 1
ATOM 1449 N N . ASP A 1 189 ? -11.500 -4.963 3.188 1.00 94.44 189 ASP A N 1
ATOM 1450 C CA . ASP A 1 189 ? -10.713 -5.094 1.955 1.00 94.44 189 ASP A CA 1
ATOM 1451 C C . ASP A 1 189 ? -11.265 -6.197 1.037 1.00 94.44 189 ASP A C 1
ATOM 1453 O O . ASP A 1 189 ? -11.408 -5.993 -0.169 1.00 94.44 189 ASP A O 1
ATOM 1457 N N . ARG A 1 190 ? -11.665 -7.342 1.609 1.00 93.12 190 ARG A N 1
ATOM 1458 C CA . ARG A 1 190 ? -12.271 -8.451 0.853 1.00 93.12 190 ARG A CA 1
ATOM 1459 C C . ARG A 1 190 ? -13.632 -8.095 0.265 1.00 93.12 190 ARG A C 1
ATOM 1461 O O . ARG A 1 190 ? -13.874 -8.405 -0.898 1.00 93.12 190 ARG A O 1
ATOM 1468 N N . VAL A 1 191 ? -14.506 -7.463 1.050 1.00 93.44 191 VAL A N 1
ATOM 1469 C CA . VAL A 1 191 ? -15.872 -7.106 0.620 1.00 93.44 191 VAL A CA 1
ATOM 1470 C C . VAL A 1 191 ? -15.856 -5.998 -0.428 1.00 93.44 191 VAL A C 1
ATOM 1472 O O . VAL A 1 191 ? -16.612 -6.061 -1.393 1.00 93.44 191 VAL A O 1
ATOM 1475 N N . ARG A 1 192 ? -14.965 -5.010 -0.278 1.00 90.75 192 ARG A N 1
ATOM 1476 C CA . ARG A 1 192 ? -14.756 -3.947 -1.271 1.00 90.75 192 ARG A CA 1
ATOM 1477 C C . ARG A 1 192 ? -14.389 -4.502 -2.651 1.00 90.75 192 ARG A C 1
ATOM 1479 O O . ARG A 1 192 ? -14.727 -3.900 -3.670 1.00 90.75 192 ARG A O 1
ATOM 1486 N N . GLY A 1 193 ? -13.692 -5.637 -2.682 1.00 86.88 193 GLY A N 1
ATOM 1487 C CA . GLY A 1 193 ? -13.161 -6.218 -3.905 1.00 86.88 193 GLY A CA 1
ATOM 1488 C C . GLY A 1 193 ? -12.020 -5.381 -4.487 1.00 86.88 193 GLY A C 1
ATOM 1489 O O . GLY A 1 193 ? -11.419 -4.546 -3.816 1.00 86.88 193 GLY A O 1
ATOM 1490 N N . TYR A 1 194 ? -11.702 -5.627 -5.758 1.00 84.88 194 TYR A N 1
ATOM 1491 C CA . TYR A 1 194 ? -10.460 -5.139 -6.371 1.00 84.88 194 TYR A CA 1
ATOM 1492 C C . TYR A 1 194 ? -10.664 -4.093 -7.471 1.00 84.88 194 TYR A C 1
ATOM 1494 O O . TYR A 1 194 ? -9.713 -3.776 -8.175 1.00 84.88 194 TYR A O 1
ATOM 1502 N N . GLY A 1 195 ? -11.883 -3.574 -7.661 1.00 86.75 195 GLY A N 1
ATOM 1503 C CA . GLY A 1 195 ? -12.165 -2.587 -8.709 1.00 86.75 195 GLY A CA 1
ATOM 1504 C C . GLY A 1 195 ? -11.661 -3.054 -10.080 1.00 86.75 195 GLY A C 1
ATOM 1505 O O . GLY A 1 195 ? -12.088 -4.099 -10.581 1.00 86.75 195 GLY A O 1
ATOM 1506 N N . ALA A 1 196 ? -10.740 -2.290 -10.678 1.00 87.38 196 ALA A N 1
ATOM 1507 C CA . ALA A 1 196 ? -10.130 -2.611 -11.969 1.00 87.38 196 ALA A CA 1
ATOM 1508 C C . ALA A 1 196 ? -9.209 -3.851 -11.935 1.00 87.38 196 ALA A C 1
ATOM 1510 O O . ALA A 1 196 ? -9.079 -4.539 -12.946 1.00 87.38 196 ALA A O 1
ATOM 1511 N N . GLY A 1 197 ? -8.615 -4.187 -10.789 1.00 90.00 197 GLY A N 1
ATOM 1512 C CA . GLY A 1 197 ? -7.714 -5.328 -10.605 1.00 90.00 197 GLY A CA 1
ATOM 1513 C C . GLY A 1 197 ? -6.891 -5.206 -9.319 1.00 90.00 197 GLY A C 1
ATOM 1514 O O . GLY A 1 197 ? -6.835 -4.142 -8.714 1.00 90.00 197 GLY A O 1
ATOM 1515 N N . ARG A 1 198 ? -6.213 -6.280 -8.885 1.00 87.94 198 ARG A N 1
ATOM 1516 C CA . ARG A 1 198 ? -5.397 -6.247 -7.646 1.00 87.94 198 ARG A CA 1
ATOM 1517 C C . ARG A 1 198 ? -4.087 -5.472 -7.785 1.00 87.94 198 ARG A C 1
ATOM 1519 O O . ARG A 1 198 ? -3.410 -5.211 -6.800 1.00 87.94 198 ARG A O 1
ATOM 1526 N N . ASN A 1 199 ? -3.665 -5.232 -9.017 1.00 90.44 199 ASN A N 1
ATOM 1527 C CA . ASN A 1 199 ? -2.437 -4.546 -9.392 1.00 90.44 199 ASN A CA 1
ATOM 1528 C C . ASN A 1 199 ? -2.603 -4.000 -10.814 1.00 90.44 199 ASN A C 1
ATOM 1530 O O . ASN A 1 199 ? -3.530 -4.386 -11.533 1.00 90.44 199 ASN A O 1
ATOM 1534 N N . ILE A 1 200 ? -1.676 -3.138 -11.230 1.00 91.12 200 ILE A N 1
ATOM 1535 C CA . ILE A 1 200 ? -1.750 -2.468 -12.530 1.00 91.12 200 ILE A CA 1
ATOM 1536 C C . ILE A 1 200 ? -1.717 -3.447 -13.712 1.00 91.12 200 ILE A C 1
ATOM 1538 O O . ILE A 1 200 ? -2.432 -3.245 -14.687 1.00 91.12 200 ILE A O 1
ATOM 1542 N N . TRP A 1 201 ? -0.986 -4.566 -13.609 1.00 93.25 201 TRP A N 1
ATOM 1543 C CA . TRP A 1 201 ? -0.967 -5.595 -14.658 1.00 93.25 201 TRP A CA 1
ATOM 1544 C C . TRP A 1 201 ? -2.325 -6.280 -14.836 1.00 93.25 201 TRP A C 1
ATOM 1546 O O . TRP A 1 201 ? -2.718 -6.587 -15.959 1.00 93.25 201 TRP A O 1
ATOM 1556 N N . GLU A 1 202 ? -3.041 -6.555 -13.743 1.00 93.31 202 GLU A N 1
ATOM 1557 C CA . GLU A 1 202 ? -4.399 -7.108 -13.805 1.00 93.31 202 GLU A CA 1
ATOM 1558 C C . GLU A 1 202 ? -5.392 -6.098 -14.373 1.00 93.31 202 GLU A C 1
ATOM 1560 O O . GLU A 1 202 ? -6.205 -6.476 -15.214 1.00 93.31 202 GLU A O 1
ATOM 1565 N N . ALA A 1 203 ? -5.289 -4.828 -13.973 1.00 93.69 203 ALA A N 1
ATOM 1566 C CA . ALA A 1 203 ? -6.131 -3.761 -14.505 1.00 93.69 203 ALA A CA 1
ATOM 1567 C C . ALA A 1 203 ? -5.918 -3.569 -16.017 1.00 93.69 203 ALA A C 1
ATOM 1569 O O . ALA A 1 203 ? -6.875 -3.599 -16.788 1.00 93.69 203 ALA A O 1
ATOM 1570 N N . ALA A 1 204 ? -4.661 -3.473 -16.456 1.00 94.31 204 ALA A N 1
ATOM 1571 C CA . ALA A 1 204 ? -4.291 -3.345 -17.863 1.00 94.31 204 ALA A CA 1
ATOM 1572 C C . ALA A 1 204 ? -4.786 -4.542 -18.692 1.00 94.31 204 ALA A C 1
ATOM 1574 O O . ALA A 1 204 ? -5.429 -4.369 -19.727 1.00 94.31 204 ALA A O 1
ATOM 1575 N N . ARG A 1 205 ? -4.591 -5.768 -18.181 1.00 94.88 205 ARG A N 1
ATOM 1576 C CA . ARG A 1 205 ? -5.093 -6.996 -18.816 1.00 94.88 205 ARG A CA 1
ATOM 1577 C C . ARG A 1 205 ? -6.615 -7.013 -18.924 1.00 94.88 205 ARG A C 1
ATOM 1579 O O . ARG A 1 205 ? -7.129 -7.416 -19.960 1.00 94.88 205 ARG A O 1
ATOM 1586 N N . ARG A 1 206 ? -7.333 -6.593 -17.876 1.00 94.25 206 ARG A N 1
ATOM 1587 C CA . ARG A 1 206 ? -8.804 -6.567 -17.859 1.00 94.25 206 ARG A CA 1
ATOM 1588 C C . ARG A 1 206 ? -9.372 -5.672 -18.957 1.00 94.25 206 ARG A C 1
ATOM 1590 O O . ARG A 1 206 ? -10.390 -6.021 -19.544 1.00 94.25 206 ARG A O 1
ATOM 1597 N N . PHE A 1 207 ? -8.732 -4.537 -19.216 1.00 95.06 207 PHE A N 1
ATOM 1598 C CA . PHE A 1 207 ? -9.161 -3.603 -20.255 1.00 95.06 207 PHE A CA 1
ATOM 1599 C C . PHE A 1 207 ? -8.526 -3.867 -21.626 1.00 95.06 207 PHE A C 1
ATOM 1601 O O . PHE A 1 207 ? -8.933 -3.237 -22.596 1.00 95.06 207 PHE A O 1
ATOM 1608 N N . GLY A 1 208 ? -7.556 -4.781 -21.724 1.00 95.56 208 GLY A N 1
ATOM 1609 C CA . GLY A 1 208 ? -6.847 -5.069 -22.973 1.00 95.56 208 GLY A CA 1
ATOM 1610 C C . GLY A 1 208 ? -5.952 -3.920 -23.447 1.00 95.56 208 GLY A C 1
ATOM 1611 O O . GLY A 1 208 ? -5.800 -3.725 -24.648 1.00 95.56 208 GLY A O 1
ATOM 1612 N N . VAL A 1 209 ? -5.382 -3.143 -22.519 1.00 96.00 209 VAL A N 1
ATOM 1613 C CA . VAL A 1 209 ? -4.562 -1.954 -22.817 1.00 96.00 209 VAL A CA 1
ATOM 1614 C C . VAL A 1 209 ? -3.190 -2.022 -22.138 1.00 96.00 209 VAL A C 1
ATOM 1616 O O . VAL A 1 209 ? -2.943 -2.889 -21.301 1.00 96.00 209 VAL A O 1
ATOM 1619 N N . GLY A 1 210 ? -2.285 -1.104 -22.493 1.00 94.12 210 GLY A N 1
ATOM 1620 C CA . GLY A 1 210 ? -0.991 -0.937 -21.821 1.00 94.12 210 GLY A CA 1
ATOM 1621 C C . GLY A 1 210 ? -1.114 -0.392 -20.389 1.00 94.12 210 GLY A C 1
ATOM 1622 O O . GLY A 1 210 ? -2.142 0.172 -20.013 1.00 94.12 210 GLY A O 1
ATOM 1623 N N . LEU A 1 211 ? -0.046 -0.530 -19.590 1.00 92.19 211 LEU A N 1
ATOM 1624 C CA . LEU A 1 211 ? -0.030 -0.147 -18.165 1.00 92.19 211 LEU A CA 1
ATOM 1625 C C . LEU A 1 211 ? -0.408 1.322 -17.929 1.00 92.19 211 LEU A C 1
ATOM 1627 O O . LEU A 1 211 ? -1.107 1.625 -16.972 1.00 92.19 211 LEU A O 1
ATOM 1631 N N . THR A 1 212 ? 0.019 2.208 -18.827 1.00 93.19 212 THR A N 1
ATOM 1632 C CA . THR A 1 212 ? -0.213 3.658 -18.770 1.00 93.19 212 THR A CA 1
ATOM 1633 C C . THR A 1 212 ? -1.303 4.123 -19.742 1.00 93.19 212 THR A C 1
ATOM 1635 O O . THR A 1 212 ? -1.416 5.310 -20.040 1.00 93.19 212 THR A O 1
ATOM 1638 N N . SER A 1 213 ? -2.120 3.197 -20.252 1.00 95.12 213 SER A N 1
ATOM 1639 C CA . SER A 1 213 ? -3.172 3.466 -21.247 1.00 95.12 213 SER A CA 1
ATOM 1640 C C . SER A 1 213 ? -4.590 3.296 -20.692 1.00 95.12 213 SER A C 1
ATOM 1642 O O . SER A 1 213 ? -5.564 3.373 -21.439 1.00 95.12 213 SER A O 1
ATOM 1644 N N . ILE A 1 214 ? -4.731 3.064 -19.386 1.00 95.50 214 ILE A N 1
ATOM 1645 C CA . ILE A 1 214 ? -6.034 3.013 -18.717 1.00 95.50 214 ILE A CA 1
ATOM 1646 C C . ILE A 1 214 ? -6.576 4.444 -18.620 1.00 95.50 214 ILE A C 1
ATOM 1648 O O . ILE A 1 214 ? -5.963 5.281 -17.971 1.00 95.50 214 ILE A O 1
ATOM 1652 N N . SER A 1 215 ? -7.707 4.748 -19.254 1.00 95.31 215 SER A N 1
ATOM 1653 C CA . SER A 1 215 ? -8.310 6.089 -19.252 1.00 95.31 215 SER A CA 1
ATOM 1654 C C . SER A 1 215 ? -9.373 6.257 -18.158 1.00 95.31 215 SER A C 1
ATOM 1656 O O . SER A 1 215 ? -9.851 5.281 -17.572 1.00 95.31 215 SER A O 1
ATOM 1658 N N . TRP A 1 216 ? -9.794 7.504 -17.911 1.00 93.44 216 TRP A N 1
ATOM 1659 C CA . TRP A 1 216 ? -10.946 7.803 -17.047 1.00 93.44 216 TRP A CA 1
ATOM 1660 C C . TRP A 1 216 ? -12.213 7.077 -17.506 1.00 93.44 216 TRP A C 1
ATOM 1662 O O . TRP A 1 216 ? -12.948 6.544 -16.680 1.00 93.44 216 TRP A O 1
ATOM 1672 N N . GLU A 1 217 ? -12.440 7.020 -18.819 1.00 95.38 217 GLU A N 1
ATOM 1673 C CA . GLU A 1 217 ? -13.595 6.340 -19.402 1.00 95.38 217 GLU A CA 1
ATOM 1674 C C . GLU A 1 217 ? -13.584 4.842 -19.072 1.00 95.38 217 GLU A C 1
ATOM 1676 O O . GLU A 1 217 ? -14.600 4.295 -18.651 1.00 95.38 217 GLU A O 1
ATOM 1681 N N . LEU A 1 218 ? -12.425 4.183 -19.193 1.00 95.25 218 LEU A N 1
ATOM 1682 C CA . LEU A 1 218 ? -12.282 2.767 -18.853 1.00 95.25 218 LEU A CA 1
ATOM 1683 C C . LEU A 1 218 ? -12.536 2.515 -17.363 1.00 95.25 218 LEU A C 1
ATOM 1685 O O . LEU A 1 218 ? -13.269 1.590 -17.012 1.00 95.25 218 LEU A O 1
ATOM 1689 N N . LEU A 1 219 ? -11.989 3.358 -16.483 1.00 92.94 219 LEU A N 1
ATOM 1690 C CA . LEU A 1 219 ? -12.223 3.249 -15.040 1.00 92.94 219 LEU A CA 1
ATOM 1691 C C . LEU A 1 219 ? -13.678 3.520 -14.650 1.00 92.94 219 LEU A C 1
ATOM 1693 O O . LEU A 1 219 ? -14.168 2.889 -13.713 1.00 92.94 219 LEU A O 1
ATOM 1697 N N . GLY A 1 220 ? -14.369 4.404 -15.375 1.00 92.88 220 GLY A N 1
ATOM 1698 C CA . GLY A 1 220 ? -15.787 4.709 -15.180 1.00 92.88 220 GLY A CA 1
ATOM 1699 C C . GLY A 1 220 ? -16.723 3.532 -15.476 1.00 92.88 220 GLY A C 1
ATOM 1700 O O . GLY A 1 220 ? -17.851 3.515 -14.994 1.00 92.88 220 GLY A O 1
ATOM 1701 N N . ARG A 1 221 ? -16.254 2.511 -16.206 1.00 93.38 221 ARG A N 1
ATOM 1702 C CA . ARG A 1 221 ? -17.015 1.277 -16.486 1.00 93.38 221 ARG A CA 1
ATOM 1703 C C . ARG A 1 221 ? -17.026 0.295 -15.312 1.00 93.38 221 ARG A C 1
ATOM 1705 O O . ARG A 1 221 ? -17.729 -0.713 -15.368 1.00 93.38 221 ARG A O 1
ATOM 1712 N N . ILE A 1 222 ? -16.223 0.538 -14.276 1.00 90.75 222 ILE A N 1
ATOM 1713 C CA . ILE A 1 222 ? -16.093 -0.350 -13.122 1.00 90.75 222 ILE A CA 1
ATOM 1714 C C . ILE A 1 222 ? -16.806 0.262 -11.915 1.00 90.75 222 ILE A C 1
ATOM 1716 O O . ILE A 1 222 ? -16.570 1.428 -11.604 1.00 90.75 222 ILE A O 1
ATOM 1720 N N . PRO A 1 223 ? -17.642 -0.504 -11.191 1.00 88.31 223 PRO A N 1
ATOM 1721 C CA . PRO A 1 223 ? -18.210 -0.025 -9.942 1.00 88.31 223 PRO A CA 1
ATOM 1722 C C . PRO A 1 223 ? -17.115 0.121 -8.877 1.00 88.31 223 PRO A C 1
ATOM 1724 O O . PRO A 1 223 ? -16.319 -0.796 -8.654 1.00 88.31 223 PRO A O 1
ATOM 1727 N N . HIS A 1 224 ? -17.099 1.268 -8.198 1.00 84.25 224 HIS A N 1
ATOM 1728 C CA . HIS A 1 224 ? -16.138 1.581 -7.138 1.00 84.25 224 HIS A CA 1
ATOM 1729 C C . HIS A 1 224 ? -16.838 1.648 -5.782 1.00 84.25 224 HIS A C 1
ATOM 1731 O O . HIS A 1 224 ? -17.810 2.382 -5.616 1.00 84.25 224 HIS A O 1
ATOM 1737 N N . TYR A 1 225 ? -16.302 0.927 -4.796 1.00 89.88 225 TYR A N 1
ATOM 1738 C CA . TYR A 1 225 ? -16.853 0.844 -3.437 1.00 89.88 225 TYR A CA 1
ATOM 1739 C C . TYR A 1 225 ? -15.846 1.378 -2.402 1.00 89.88 225 TYR A C 1
ATOM 1741 O O . TYR A 1 225 ? -15.234 0.609 -1.665 1.00 89.88 225 TYR A O 1
ATOM 1749 N N . PRO A 1 226 ? -15.606 2.700 -2.337 1.00 88.19 226 PRO A N 1
ATOM 1750 C CA . PRO A 1 226 ? -14.562 3.273 -1.482 1.00 88.19 226 PRO A CA 1
ATOM 1751 C C . PRO A 1 226 ? -14.874 3.206 0.022 1.00 88.19 226 PRO A C 1
ATOM 1753 O O . PRO A 1 226 ? -13.986 3.459 0.834 1.00 88.19 226 PRO A O 1
ATOM 1756 N N . VAL A 1 227 ? -16.116 2.889 0.401 1.00 93.06 227 VAL A N 1
ATOM 1757 C CA . VAL A 1 227 ? -16.589 2.861 1.790 1.00 93.06 227 VAL A CA 1
ATOM 1758 C C . VAL A 1 227 ? -17.262 1.524 2.073 1.00 93.06 227 VAL A C 1
ATOM 1760 O O . VAL A 1 227 ? -18.107 1.075 1.302 1.00 93.06 227 VAL A O 1
ATOM 1763 N N . VAL A 1 228 ? -16.917 0.918 3.209 1.00 95.62 228 VAL A N 1
ATOM 1764 C CA . VAL A 1 228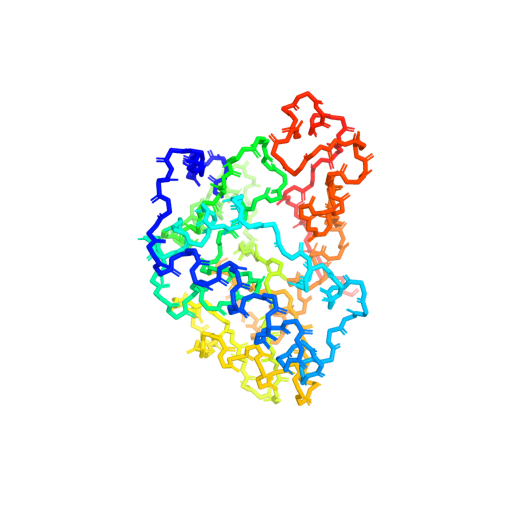 ? -17.550 -0.302 3.721 1.00 95.62 228 VAL A CA 1
ATOM 1765 C C . VAL A 1 228 ? -18.114 -0.012 5.106 1.00 95.62 228 VAL A C 1
ATOM 1767 O O . VAL A 1 228 ? -17.414 0.512 5.972 1.00 95.62 228 VAL A O 1
ATOM 1770 N N . LEU A 1 229 ? -19.381 -0.363 5.319 1.00 95.50 229 LEU A N 1
ATOM 1771 C CA . LEU A 1 229 ? -20.023 -0.288 6.627 1.00 95.50 229 LEU A CA 1
ATOM 1772 C C . LEU A 1 229 ? -19.906 -1.641 7.321 1.00 95.50 229 LEU A C 1
ATOM 1774 O O . LEU A 1 229 ? -20.411 -2.647 6.827 1.00 95.50 229 LEU A O 1
ATOM 1778 N N . VAL A 1 230 ? -19.259 -1.655 8.484 1.00 94.88 230 VAL A N 1
ATOM 1779 C CA . VAL A 1 230 ? -19.111 -2.858 9.306 1.00 94.88 230 VAL A CA 1
ATOM 1780 C C . VAL A 1 230 ? -19.972 -2.709 10.550 1.00 94.88 230 VAL A C 1
ATOM 1782 O O . VAL A 1 230 ? -19.838 -1.749 11.308 1.00 94.88 230 VAL A O 1
ATOM 1785 N N . ARG A 1 231 ? -20.869 -3.673 10.762 1.00 92.88 231 ARG A N 1
ATOM 1786 C CA . ARG A 1 231 ? -21.749 -3.738 11.928 1.00 92.88 231 ARG A CA 1
ATOM 1787 C C . ARG A 1 231 ? -21.473 -5.037 12.671 1.00 92.88 231 ARG A C 1
ATOM 1789 O O . ARG A 1 231 ? -21.582 -6.107 12.083 1.00 92.88 231 ARG A O 1
ATOM 1796 N N . ARG A 1 232 ? -21.164 -4.950 13.968 1.00 86.38 232 ARG A N 1
ATOM 1797 C CA . ARG A 1 232 ? -21.154 -6.138 14.828 1.00 86.38 232 ARG A CA 1
ATOM 1798 C C . ARG A 1 232 ? -22.582 -6.673 14.936 1.00 86.38 232 ARG A C 1
ATOM 1800 O O . ARG A 1 232 ? -23.494 -5.929 15.309 1.00 86.38 232 ARG A O 1
ATOM 1807 N N . VAL A 1 233 ? -22.763 -7.939 14.584 1.00 84.81 233 VAL A N 1
ATOM 1808 C CA . VAL A 1 233 ? -24.003 -8.677 14.838 1.00 84.81 233 VAL A CA 1
ATOM 1809 C C . VAL A 1 233 ? -23.912 -9.200 16.271 1.00 84.81 233 VAL A C 1
ATOM 1811 O O . VAL A 1 233 ? -22.847 -9.663 16.677 1.00 84.81 233 VAL A O 1
ATOM 1814 N N . ARG A 1 234 ? -24.973 -8.999 17.053 1.00 59.69 234 ARG A N 1
ATOM 1815 C CA . ARG A 1 234 ? -25.095 -9.566 18.400 1.00 59.69 234 ARG A CA 1
ATOM 1816 C C . ARG A 1 234 ? -25.580 -10.999 18.310 1.00 59.69 234 ARG A C 1
ATOM 1818 O O . ARG A 1 234 ? -26.385 -11.252 17.387 1.00 59.69 234 ARG A O 1
#

Foldseek 3Di:
DVVVVQKDFLVPDDFDPLLLCCQQDLQQPVCLPPLCVLLVHDPVLSVCSNVRPRPLSSSVLRVLCVQPNDLLSSDPPCSQPWAPPLDAARMIHHPDPCVAVVQVVVQVVCCVVPVDRDKGWDWAQFKWFDDVQATEGQHPDADPSHDHPHRVRSSVRSNVVGDIFIGTRYMDPDDDDPVVVRVVRRVQDVVQDCWLHVGLVSNCVSQVHDSRHCDPVNSVVTDGDNDDDDDDDD